Protein AF-A0A956KZ68-F1 (afdb_monomer_lite)

pLDDT: mean 78.7, std 16.94, range [41.03, 97.88]

Structure (mmCIF, N/CA/C/O backbone):
data_AF-A0A956KZ68-F1
#
_entry.id   AF-A0A956KZ68-F1
#
loop_
_atom_site.group_PDB
_atom_site.id
_atom_site.type_symbol
_atom_site.label_atom_id
_atom_site.label_alt_id
_atom_site.label_comp_id
_atom_site.label_asym_id
_atom_site.label_entity_id
_atom_site.label_seq_id
_atom_site.pdbx_PDB_ins_code
_atom_site.Cartn_x
_atom_site.Cartn_y
_atom_site.Cartn_z
_atom_site.occupancy
_atom_site.B_iso_or_equiv
_atom_site.auth_seq_id
_atom_site.auth_comp_id
_atom_site.auth_asym_id
_atom_site.auth_atom_id
_atom_site.pdbx_PDB_model_num
ATOM 1 N N . MET A 1 1 ? -7.070 -19.377 3.640 1.00 50.25 1 MET A N 1
ATOM 2 C CA . MET A 1 1 ? -8.522 -19.259 3.873 1.00 50.25 1 MET A CA 1
ATOM 3 C C . MET A 1 1 ? -8.809 -17.789 4.094 1.00 50.25 1 MET A C 1
ATOM 5 O O . MET A 1 1 ? -8.273 -17.219 5.034 1.00 50.25 1 MET A O 1
ATOM 9 N N . THR A 1 2 ? -9.521 -17.152 3.175 1.00 69.00 2 THR A N 1
ATOM 10 C CA . THR A 1 2 ? -9.990 -15.772 3.324 1.00 69.00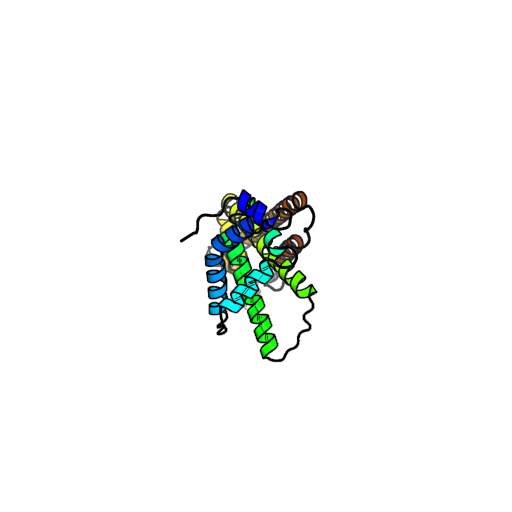 2 THR A CA 1
ATOM 11 C C . THR A 1 2 ? -11.230 -15.798 4.215 1.00 69.00 2 THR A C 1
ATOM 13 O O . THR A 1 2 ? -12.196 -16.479 3.880 1.00 69.00 2 THR A O 1
ATOM 16 N N . ASN A 1 3 ? -11.190 -15.128 5.374 1.00 79.12 3 ASN A N 1
ATOM 17 C CA . ASN A 1 3 ? -12.415 -14.908 6.151 1.00 79.12 3 ASN A CA 1
ATOM 18 C C . ASN A 1 3 ? -13.367 -14.053 5.299 1.00 79.12 3 ASN A C 1
ATOM 20 O O . ASN A 1 3 ? -12.887 -13.119 4.652 1.00 79.12 3 ASN A O 1
ATOM 24 N N . PRO A 1 4 ? -14.672 -14.373 5.260 1.00 89.50 4 PRO A N 1
ATOM 25 C CA . PRO A 1 4 ? -15.649 -13.520 4.589 1.00 89.50 4 PRO A CA 1
ATOM 26 C C . PRO A 1 4 ? -15.641 -12.141 5.250 1.00 89.50 4 PRO A C 1
ATOM 28 O O . PRO A 1 4 ? -15.557 -12.079 6.465 1.00 89.50 4 PRO A O 1
ATOM 31 N N . GLU A 1 5 ? -15.710 -11.057 4.481 1.00 92.81 5 GLU A N 1
ATOM 32 C CA . GLU A 1 5 ? -15.676 -9.700 5.045 1.00 92.81 5 GLU A CA 1
ATOM 33 C C . GLU A 1 5 ? -16.932 -9.391 5.875 1.00 92.81 5 GLU A C 1
ATOM 35 O O . GLU A 1 5 ? -18.018 -9.917 5.605 1.00 92.81 5 GLU A O 1
ATOM 40 N N . LEU A 1 6 ? -16.788 -8.522 6.883 1.00 92.44 6 LEU A N 1
ATOM 41 C CA . LEU A 1 6 ? -17.937 -7.987 7.609 1.00 92.44 6 LEU A CA 1
ATOM 42 C C . LEU A 1 6 ? -18.803 -7.109 6.705 1.00 92.44 6 LEU A C 1
ATOM 44 O O . LEU A 1 6 ? -18.330 -6.489 5.753 1.00 92.44 6 LEU A O 1
ATOM 48 N N . ASP A 1 7 ? -20.082 -7.022 7.063 1.00 93.06 7 ASP A N 1
ATOM 49 C CA . ASP A 1 7 ? -21.016 -6.091 6.442 1.00 93.06 7 ASP A CA 1
ATOM 50 C C . ASP A 1 7 ? -20.482 -4.649 6.530 1.00 93.06 7 ASP A C 1
ATOM 52 O O . ASP A 1 7 ? -20.036 -4.196 7.592 1.00 93.06 7 ASP A O 1
ATOM 56 N N . ALA A 1 8 ? -20.543 -3.925 5.411 1.00 90.00 8 ALA A N 1
ATOM 57 C CA . ALA A 1 8 ? -20.041 -2.561 5.306 1.00 90.00 8 ALA A CA 1
ATOM 58 C C . ALA A 1 8 ? -20.704 -1.609 6.315 1.00 90.00 8 ALA A C 1
ATOM 60 O O . ALA A 1 8 ? -20.029 -0.722 6.828 1.00 90.00 8 ALA A O 1
ATOM 61 N N . ALA A 1 9 ? -21.981 -1.804 6.656 1.00 89.62 9 ALA A N 1
ATOM 62 C CA . ALA A 1 9 ? -22.669 -1.013 7.671 1.00 89.62 9 ALA A CA 1
ATOM 63 C C . ALA A 1 9 ? -22.102 -1.268 9.075 1.00 89.62 9 ALA A C 1
ATOM 65 O O . ALA A 1 9 ? -21.940 -0.325 9.845 1.00 89.62 9 ALA A O 1
ATOM 66 N N . VAL A 1 10 ? -21.731 -2.515 9.395 1.00 90.56 10 VAL A N 1
ATOM 67 C CA . VAL A 1 10 ? -21.089 -2.856 10.678 1.00 90.56 10 VAL A CA 1
ATOM 68 C C . VAL A 1 10 ? -19.694 -2.244 10.757 1.00 90.56 10 VAL A C 1
ATOM 70 O O . VAL A 1 10 ? -19.328 -1.696 11.794 1.00 90.56 10 VAL A O 1
ATOM 73 N N . VAL A 1 11 ? -18.929 -2.302 9.664 1.00 90.62 11 VAL A N 1
ATOM 74 C CA . VAL A 1 11 ? -17.625 -1.630 9.565 1.00 90.62 11 VAL A CA 1
ATOM 75 C C . VAL A 1 11 ? -17.790 -0.121 9.739 1.00 90.62 11 VAL A C 1
ATOM 77 O O . VAL A 1 11 ? -17.054 0.488 10.515 1.00 90.62 11 VAL A O 1
ATOM 80 N N . GLN A 1 12 ? -18.777 0.475 9.068 1.00 88.81 12 GLN A N 1
ATOM 81 C CA . GLN A 1 12 ? -19.037 1.906 9.144 1.00 88.81 12 GLN A CA 1
ATOM 82 C C . GLN A 1 12 ? -19.430 2.344 10.563 1.00 88.81 12 GLN A C 1
ATOM 84 O O . GLN A 1 12 ? -18.842 3.267 11.121 1.00 88.81 12 GLN A O 1
ATOM 89 N N . GLU A 1 13 ? -20.355 1.631 11.202 1.00 89.31 13 GLU A N 1
ATOM 90 C CA . GLU A 1 13 ? -20.757 1.892 12.586 1.00 89.31 13 GLU A CA 1
ATOM 91 C C . GLU A 1 13 ? -19.580 1.721 13.565 1.00 89.31 13 GLU A C 1
ATOM 93 O O . GLU A 1 13 ? -19.388 2.536 14.469 1.00 89.31 13 GLU A O 1
ATOM 98 N N . ALA A 1 14 ? -18.753 0.689 13.373 1.00 88.56 14 ALA A N 1
ATOM 99 C CA . ALA A 1 14 ? -17.606 0.418 14.235 1.00 88.56 14 ALA A CA 1
ATOM 100 C C . ALA A 1 14 ? -16.493 1.469 14.108 1.00 88.56 14 ALA A C 1
ATOM 102 O O . ALA A 1 14 ? -15.775 1.704 15.078 1.00 88.56 14 ALA A O 1
ATOM 103 N N . LEU A 1 15 ? -16.321 2.095 12.943 1.00 86.56 15 LEU A N 1
ATOM 104 C CA . LEU A 1 15 ? -15.242 3.056 12.692 1.00 86.56 15 LEU A CA 1
ATOM 105 C C . LEU A 1 15 ? -15.684 4.522 12.841 1.00 86.56 15 LEU A C 1
ATOM 107 O O . LEU A 1 15 ? -14.887 5.328 13.319 1.00 86.56 15 LEU A O 1
ATOM 111 N N . TRP A 1 16 ? -16.936 4.853 12.507 1.00 84.88 16 TRP A N 1
ATOM 112 C CA . TRP A 1 16 ? -17.451 6.232 12.464 1.00 84.88 16 TRP A CA 1
ATOM 113 C C . TRP A 1 16 ? -18.756 6.464 13.247 1.00 84.88 16 TRP A C 1
ATOM 115 O O . TRP A 1 16 ? -19.243 7.590 13.269 1.00 84.88 16 TRP A O 1
ATOM 125 N N . GLY A 1 17 ? -19.352 5.450 13.885 1.00 79.94 17 GLY A N 1
ATOM 126 C CA . GLY A 1 17 ? -20.592 5.636 14.651 1.00 79.94 17 GLY A CA 1
ATOM 127 C C . GLY A 1 17 ? -20.401 6.523 15.888 1.00 79.94 17 GLY A C 1
ATOM 128 O O . GLY A 1 17 ? -19.411 6.354 16.598 1.00 79.94 17 GLY A O 1
ATOM 129 N N . GLU A 1 18 ? -21.355 7.423 16.164 1.00 75.56 18 GLU A N 1
ATOM 130 C CA . GLU A 1 18 ? -21.410 8.233 17.392 1.00 75.56 18 GLU A CA 1
ATOM 131 C C . GLU A 1 18 ? -22.421 7.673 18.422 1.00 75.56 18 GLU A C 1
ATOM 133 O O . GLU A 1 18 ? -23.536 7.308 18.036 1.00 75.56 18 GLU A O 1
ATOM 138 N N . PRO A 1 19 ? -22.090 7.632 19.734 1.00 67.50 19 PRO A N 1
ATOM 139 C CA . PRO A 1 19 ? -20.769 7.905 20.310 1.00 67.50 19 PRO A CA 1
ATOM 140 C C . PRO A 1 19 ? -19.738 6.877 19.810 1.00 67.50 19 PRO A C 1
ATOM 142 O O . PRO A 1 19 ? -20.142 5.762 19.475 1.00 67.50 19 PRO A O 1
ATOM 145 N N . PRO A 1 20 ? -18.439 7.239 19.731 1.00 56.56 20 PRO A N 1
ATOM 146 C CA . PRO A 1 20 ? -17.412 6.504 18.993 1.00 56.56 20 PRO A CA 1
ATOM 147 C C . PRO A 1 20 ? -17.482 4.997 19.235 1.00 56.56 20 PRO A C 1
ATOM 149 O O . PRO A 1 20 ? -16.977 4.483 20.231 1.00 56.56 20 PRO A O 1
ATOM 152 N N . GLY A 1 21 ? -18.045 4.283 18.257 1.00 56.44 21 GLY A N 1
ATOM 153 C CA . GLY A 1 21 ? -18.329 2.851 18.311 1.00 56.44 21 GLY A CA 1
ATOM 154 C C . GLY A 1 21 ? -19.380 2.504 19.366 1.00 56.44 21 GLY A C 1
ATOM 155 O O . GLY A 1 21 ? -19.088 2.464 20.562 1.00 56.44 21 GLY A O 1
ATOM 156 N N . SER A 1 22 ? -20.582 2.108 18.935 1.00 65.44 22 SER A N 1
ATOM 157 C CA . SER A 1 22 ? -21.403 1.268 19.804 1.00 65.44 22 SER A CA 1
ATOM 158 C C . SER A 1 22 ? -20.514 0.085 20.212 1.00 65.44 22 SER A C 1
ATOM 160 O O . SER A 1 22 ? -19.932 -0.584 19.350 1.00 65.44 22 SER A O 1
ATOM 162 N N . GLY A 1 23 ? -20.311 -0.142 21.517 1.00 78.81 23 GLY A N 1
ATOM 163 C CA . GLY A 1 23 ? -19.351 -1.158 21.985 1.00 78.81 23 GLY A CA 1
ATOM 164 C C . GLY A 1 23 ? -19.581 -2.520 21.316 1.00 78.81 23 GLY A C 1
ATOM 165 O O . GLY A 1 23 ? -18.647 -3.269 21.065 1.00 78.81 23 GLY A O 1
ATOM 166 N N . ARG A 1 24 ? -20.824 -2.784 20.898 1.00 87.38 24 ARG A N 1
ATOM 167 C CA . ARG A 1 24 ? -21.233 -3.962 20.140 1.00 87.38 24 ARG A CA 1
ATOM 168 C C . ARG A 1 24 ? -20.702 -4.020 18.701 1.00 87.38 24 ARG A C 1
ATOM 170 O O . ARG A 1 24 ? -20.242 -5.089 18.302 1.00 87.38 24 ARG A O 1
ATOM 177 N N . ALA A 1 25 ? -20.785 -2.944 17.913 1.00 88.06 25 ALA A N 1
ATOM 178 C CA . ALA A 1 25 ? -20.253 -2.932 16.546 1.00 88.06 25 ALA A CA 1
ATOM 179 C C . ALA A 1 25 ? -18.731 -3.109 16.558 1.00 88.06 25 ALA A C 1
ATOM 181 O O . ALA A 1 25 ? -18.186 -3.897 15.786 1.00 88.06 25 ALA A O 1
ATOM 182 N N . PHE A 1 26 ? -18.062 -2.462 17.516 1.00 86.50 26 PHE A N 1
ATOM 183 C CA . PHE A 1 26 ? -16.630 -2.635 17.700 1.00 86.50 26 PHE A CA 1
ATOM 184 C C . PHE A 1 26 ? -16.254 -4.057 18.138 1.00 86.50 26 PHE A C 1
ATOM 186 O O . PHE A 1 26 ? -15.362 -4.647 17.535 1.00 86.50 26 PHE A O 1
ATOM 193 N N . CYS A 1 27 ? -16.950 -4.648 19.119 1.00 90.00 27 CYS A N 1
ATOM 194 C CA . CYS A 1 27 ? -16.700 -6.039 19.517 1.00 90.00 27 CYS A CA 1
ATOM 195 C C . CYS A 1 27 ? -16.816 -6.996 18.328 1.00 90.00 27 CYS A C 1
ATOM 197 O O . CYS A 1 27 ? -15.960 -7.857 18.163 1.00 90.00 27 CYS A O 1
ATOM 199 N N . ARG A 1 28 ? -17.813 -6.806 17.452 1.00 92.56 28 ARG A N 1
ATOM 200 C CA . ARG A 1 28 ? -17.948 -7.610 16.228 1.00 92.56 28 ARG A CA 1
ATOM 201 C C . ARG A 1 28 ? -16.760 -7.433 15.288 1.00 92.56 28 ARG A C 1
ATOM 203 O O . ARG A 1 28 ? -16.257 -8.426 14.775 1.00 92.56 28 ARG A O 1
ATOM 210 N N . LEU A 1 29 ? -16.309 -6.195 15.070 1.00 92.88 29 LEU A N 1
ATOM 211 C CA . LEU A 1 29 ? -15.123 -5.908 14.259 1.00 92.88 29 LEU A CA 1
ATOM 212 C C . LEU A 1 29 ? -13.882 -6.590 14.845 1.00 92.88 29 LEU A C 1
ATOM 214 O O . LEU A 1 29 ? -13.171 -7.289 14.123 1.00 92.88 29 LEU A O 1
ATOM 218 N N . TYR A 1 30 ? -13.652 -6.426 16.149 1.00 93.19 30 TYR A N 1
ATOM 219 C CA . TYR A 1 30 ? -12.538 -7.043 16.857 1.00 93.19 30 TYR A CA 1
ATOM 220 C C . TYR A 1 30 ? -12.588 -8.568 16.744 1.00 93.19 30 TYR A C 1
ATOM 222 O O . TYR A 1 30 ? -11.658 -9.159 16.215 1.00 93.19 30 TYR A O 1
ATOM 230 N N . GLU A 1 31 ? -13.681 -9.211 17.159 1.00 94.81 31 GLU A N 1
ATOM 231 C CA . GLU A 1 31 ? -13.831 -10.673 17.131 1.00 94.81 31 GLU A CA 1
ATOM 232 C C . GLU A 1 31 ? -13.627 -11.249 15.727 1.00 94.81 31 GLU A C 1
ATOM 234 O O . GLU A 1 31 ? -13.006 -12.301 15.561 1.00 94.81 31 GLU A O 1
ATOM 239 N N . HIS A 1 32 ? -14.122 -10.543 14.712 1.00 95.69 32 HIS A N 1
ATOM 240 C CA . HIS A 1 32 ? -14.032 -10.983 13.332 1.00 95.69 32 HIS A CA 1
ATOM 241 C C . HIS A 1 32 ? -12.608 -10.892 12.761 1.00 95.69 32 HIS A C 1
ATOM 243 O O . HIS A 1 32 ? -12.132 -11.842 12.129 1.00 95.69 32 HIS A O 1
ATOM 249 N N . TYR A 1 33 ? -11.920 -9.763 12.965 1.00 95.94 33 TYR A N 1
ATOM 250 C CA . TYR A 1 33 ? -10.603 -9.512 12.367 1.00 95.94 33 TYR A CA 1
ATOM 251 C C . TYR A 1 33 ? -9.424 -9.874 13.278 1.00 95.94 33 TYR A C 1
ATOM 253 O O . TYR A 1 33 ? -8.295 -9.975 12.795 1.00 95.94 33 TYR A O 1
ATOM 261 N N . GLU A 1 34 ? -9.657 -10.146 14.560 1.00 95.69 34 GLU A N 1
ATOM 262 C CA . GLU A 1 34 ? -8.639 -10.575 15.524 1.00 95.69 34 GLU A CA 1
ATOM 263 C C . GLU A 1 34 ? -7.778 -11.744 15.013 1.00 95.69 34 GLU A C 1
ATOM 265 O O . GLU A 1 34 ? -6.551 -11.632 15.053 1.00 95.69 34 GLU A O 1
ATOM 270 N N . PRO A 1 35 ? -8.328 -12.830 14.431 1.00 94.88 35 PRO A N 1
ATOM 271 C CA . PRO A 1 35 ? -7.501 -13.898 13.871 1.00 94.88 35 PRO A CA 1
ATOM 272 C C . PRO A 1 35 ? -6.518 -13.422 12.788 1.00 94.88 35 PRO A C 1
ATOM 274 O O . PRO A 1 35 ? -5.392 -13.923 12.723 1.00 94.88 35 PRO A O 1
ATOM 277 N N . GLN A 1 36 ? -6.919 -12.455 11.956 1.00 93.75 36 GLN A N 1
ATOM 278 C CA . GLN A 1 36 ? -6.074 -11.892 10.899 1.00 93.75 36 GLN A CA 1
ATOM 279 C C . GLN A 1 36 ? -4.996 -10.972 11.474 1.00 93.75 36 GLN A C 1
ATOM 281 O O . GLN A 1 36 ? -3.827 -11.094 11.104 1.00 93.75 36 GLN A O 1
ATOM 286 N N . VAL A 1 37 ? -5.365 -10.103 12.422 1.00 95.31 37 VAL A N 1
ATOM 287 C CA . VAL A 1 37 ? -4.421 -9.238 13.142 1.00 95.31 37 VAL A CA 1
ATOM 288 C C . VAL A 1 37 ? -3.387 -10.091 13.872 1.00 95.31 37 VAL A C 1
ATOM 290 O O . VAL A 1 37 ? -2.188 -9.896 13.679 1.00 95.31 37 VAL A O 1
ATOM 293 N N . ARG A 1 38 ? -3.818 -11.118 14.612 1.00 94.50 38 ARG A N 1
ATOM 294 C CA . ARG A 1 38 ? -2.927 -12.072 15.283 1.00 94.50 38 ARG A CA 1
ATOM 295 C C . ARG A 1 38 ? -1.958 -12.740 14.310 1.00 94.50 38 ARG A C 1
ATOM 297 O O . ARG A 1 38 ? -0.766 -12.827 14.601 1.00 94.50 38 ARG A O 1
ATOM 304 N N . PHE A 1 39 ? -2.439 -13.192 13.151 1.00 90.69 39 PHE A N 1
ATOM 305 C CA . PHE A 1 39 ? -1.580 -13.788 12.124 1.00 90.69 39 PHE A CA 1
ATOM 306 C C . PHE A 1 39 ? -0.553 -12.786 11.577 1.00 90.69 39 PHE A C 1
ATOM 308 O O . PHE A 1 39 ? 0.627 -13.115 11.450 1.00 90.69 39 PHE A O 1
ATOM 315 N N . ALA A 1 40 ? -0.974 -11.552 11.292 1.00 91.25 40 ALA A N 1
ATOM 316 C CA . ALA A 1 40 ? -0.094 -10.488 10.822 1.00 91.25 40 ALA A CA 1
ATOM 317 C C . ALA A 1 40 ? 1.001 -10.149 11.847 1.00 91.25 40 ALA A C 1
ATOM 319 O O . ALA A 1 40 ? 2.175 -10.057 11.480 1.00 91.25 40 ALA A O 1
ATOM 320 N N . VAL A 1 41 ? 0.638 -10.038 13.127 1.00 94.75 41 VAL A N 1
ATOM 321 C CA . VAL A 1 41 ? 1.574 -9.799 14.234 1.00 94.75 41 VAL A CA 1
ATOM 322 C C . VAL A 1 41 ? 2.565 -10.955 14.371 1.00 94.75 41 VAL A C 1
ATOM 324 O O . VAL A 1 41 ? 3.772 -10.723 14.397 1.00 94.75 41 VAL A O 1
ATOM 327 N N . ALA A 1 42 ? 2.089 -12.204 14.377 1.00 89.19 42 ALA A N 1
ATOM 328 C CA . ALA A 1 42 ? 2.954 -13.382 14.457 1.00 89.19 42 ALA A CA 1
ATOM 329 C C . ALA A 1 42 ? 3.938 -13.454 13.276 1.00 89.19 42 ALA A C 1
ATOM 331 O O . ALA A 1 42 ? 5.122 -13.741 13.459 1.00 89.19 42 ALA A O 1
ATOM 332 N N . ARG A 1 43 ? 3.478 -13.124 12.061 1.00 89.06 43 ARG A N 1
ATOM 333 C CA . ARG A 1 43 ? 4.331 -13.056 10.868 1.00 89.06 43 ARG A CA 1
ATOM 334 C C . ARG A 1 43 ? 5.416 -11.986 11.006 1.00 89.06 43 ARG A C 1
ATOM 336 O O . ARG A 1 43 ? 6.559 -12.236 10.624 1.00 89.06 43 ARG A O 1
ATOM 343 N N . ALA A 1 44 ? 5.073 -10.809 11.530 1.00 88.62 44 ALA A N 1
ATOM 344 C CA . ALA A 1 44 ? 6.037 -9.739 11.785 1.00 88.62 44 ALA A CA 1
ATOM 345 C C . ALA A 1 44 ? 7.076 -10.163 12.832 1.00 88.62 44 ALA A C 1
ATOM 347 O O . ALA A 1 44 ? 8.273 -10.014 12.591 1.00 88.62 44 ALA A O 1
ATOM 348 N N . ALA A 1 45 ? 6.631 -10.749 13.946 1.00 89.00 45 ALA A N 1
ATOM 349 C CA . ALA A 1 45 ? 7.506 -11.242 15.006 1.00 89.00 45 ALA A CA 1
ATOM 350 C C . ALA A 1 45 ? 8.490 -12.302 14.492 1.00 89.00 45 ALA A C 1
ATOM 352 O O . ALA A 1 45 ? 9.694 -12.182 14.709 1.00 89.00 45 ALA A O 1
ATOM 353 N N . HIS A 1 46 ? 8.004 -13.275 13.714 1.00 81.81 46 HIS A N 1
ATOM 354 C CA . HIS A 1 46 ? 8.854 -14.280 13.075 1.00 81.81 46 HIS A CA 1
ATOM 355 C C . HIS A 1 46 ? 9.887 -13.643 12.132 1.00 81.81 46 HIS A C 1
ATOM 357 O O . HIS A 1 46 ? 11.074 -13.953 12.206 1.00 81.81 46 HIS A O 1
ATOM 363 N N . ARG A 1 47 ? 9.461 -12.707 11.266 1.00 83.25 47 ARG A N 1
ATOM 364 C CA . ARG A 1 47 ? 10.350 -11.971 10.345 1.00 83.25 47 ARG A CA 1
ATOM 365 C C . ARG A 1 47 ? 11.472 -11.243 11.090 1.00 83.25 47 ARG A C 1
ATOM 367 O O . ARG A 1 47 ? 12.587 -11.185 10.578 1.00 83.25 47 ARG A O 1
ATOM 374 N N . ALA A 1 48 ? 11.163 -10.668 12.248 1.00 84.12 48 ALA A N 1
ATOM 375 C CA . ALA A 1 48 ? 12.088 -9.886 13.058 1.00 84.12 48 ALA A CA 1
ATOM 376 C C . ALA A 1 48 ? 12.896 -10.724 14.065 1.00 84.12 48 ALA A C 1
ATOM 378 O O . ALA A 1 48 ? 13.662 -10.141 14.827 1.00 84.12 48 ALA A O 1
ATOM 379 N N . ALA A 1 49 ? 12.727 -12.055 14.087 1.00 88.38 49 ALA A N 1
ATOM 380 C CA . ALA A 1 49 ? 13.283 -12.936 15.119 1.00 88.38 49 ALA A CA 1
ATOM 381 C C . ALA A 1 49 ? 12.989 -12.420 16.546 1.00 88.38 49 ALA A C 1
ATOM 383 O O . ALA A 1 49 ? 13.870 -12.347 17.400 1.00 88.38 49 ALA A O 1
ATOM 384 N N . TYR A 1 50 ? 11.747 -11.996 16.781 1.00 83.62 50 TYR A N 1
ATOM 385 C CA . TYR A 1 50 ? 11.301 -11.437 18.053 1.00 83.62 50 TYR A CA 1
ATOM 386 C C . TYR A 1 50 ? 10.770 -12.541 18.973 1.00 83.62 50 TYR A C 1
ATOM 388 O O . TYR A 1 50 ? 9.866 -13.285 18.596 1.00 83.62 50 TYR A O 1
ATOM 396 N N . PHE A 1 51 ? 11.336 -12.635 20.179 1.00 83.00 51 PHE A N 1
ATOM 397 C CA . PHE A 1 51 ? 11.108 -13.748 21.112 1.00 83.00 51 PHE A CA 1
ATOM 398 C C . PHE A 1 51 ? 10.236 -13.394 22.332 1.00 83.00 51 PHE A C 1
ATOM 400 O O . PHE A 1 51 ? 10.076 -14.227 23.221 1.00 83.00 51 PHE A O 1
ATOM 407 N N . HIS A 1 52 ? 9.683 -12.180 22.411 1.00 84.25 52 HIS A N 1
ATOM 408 C CA . HIS A 1 52 ? 8.792 -11.796 23.515 1.00 84.25 52 HIS A CA 1
ATOM 409 C C . HIS A 1 52 ? 7.357 -12.322 23.309 1.00 84.25 52 HIS A C 1
ATOM 411 O O . HIS A 1 52 ? 7.009 -12.738 22.197 1.00 84.25 52 HIS A O 1
ATOM 417 N N . PRO A 1 53 ? 6.504 -12.300 24.356 1.00 91.06 53 PRO A N 1
ATOM 418 C CA . PRO A 1 53 ? 5.119 -12.748 24.259 1.00 91.06 53 PRO A CA 1
ATOM 419 C C . PRO A 1 53 ? 4.343 -12.032 23.144 1.00 91.06 53 PRO A C 1
ATOM 421 O O . PRO A 1 53 ? 4.112 -10.825 23.182 1.00 91.06 53 PRO A O 1
ATOM 424 N N . ILE A 1 54 ? 3.896 -12.801 22.147 1.00 91.31 54 ILE A N 1
ATOM 425 C CA . ILE A 1 54 ? 3.145 -12.282 20.990 1.00 91.31 54 ILE A CA 1
ATOM 426 C C . ILE A 1 54 ? 1.823 -11.633 21.425 1.00 91.31 54 ILE A C 1
ATOM 428 O O . ILE A 1 54 ? 1.359 -10.699 20.774 1.00 91.31 54 ILE A O 1
ATOM 432 N N . ASP A 1 55 ? 1.225 -12.095 22.524 1.00 93.81 55 ASP A N 1
ATOM 433 C CA . ASP A 1 55 ? -0.039 -11.558 23.025 1.00 93.81 55 ASP A CA 1
ATOM 434 C C . ASP A 1 55 ? 0.070 -10.101 23.483 1.00 93.81 55 ASP A C 1
ATOM 436 O O . ASP A 1 55 ? -0.845 -9.324 23.207 1.00 93.81 55 ASP A O 1
ATOM 440 N N . GLU A 1 56 ? 1.188 -9.715 24.103 1.00 93.50 56 GLU A N 1
ATOM 441 C CA . GLU A 1 56 ? 1.456 -8.329 24.508 1.00 93.50 56 GLU A CA 1
ATOM 442 C C . GLU A 1 56 ? 1.637 -7.437 23.278 1.00 93.50 56 GLU A C 1
ATOM 444 O O . GLU A 1 56 ? 0.999 -6.391 23.157 1.00 93.50 56 GLU A O 1
ATOM 449 N N . LEU A 1 57 ? 2.434 -7.899 22.307 1.00 93.12 57 LEU A N 1
ATOM 450 C CA . LEU A 1 57 ? 2.638 -7.197 21.041 1.00 93.12 57 LEU A CA 1
ATOM 451 C C . LEU A 1 57 ? 1.316 -7.013 20.285 1.00 93.12 57 LEU A C 1
ATOM 453 O O . LEU A 1 57 ? 1.041 -5.944 19.745 1.00 93.12 57 LEU A O 1
ATOM 457 N N . ARG A 1 58 ? 0.470 -8.045 20.267 1.00 95.88 58 ARG A N 1
ATOM 458 C CA . ARG A 1 58 ? -0.864 -7.985 19.667 1.00 95.88 58 ARG A CA 1
ATOM 459 C C . ARG A 1 58 ? -1.754 -6.964 20.376 1.00 95.88 58 ARG A C 1
ATOM 461 O O . ARG A 1 58 ? -2.408 -6.177 19.696 1.00 95.88 58 ARG A O 1
ATOM 468 N N . GLN A 1 59 ? -1.806 -6.982 21.709 1.00 94.44 59 GLN A N 1
ATOM 469 C CA . GLN A 1 59 ? -2.584 -6.008 22.480 1.00 94.44 59 GLN A CA 1
ATOM 470 C C . GLN A 1 59 ? -2.107 -4.585 22.197 1.00 94.44 59 GLN A C 1
ATOM 472 O O . GLN A 1 59 ? -2.931 -3.706 21.957 1.00 94.44 59 GLN A O 1
ATOM 477 N N . GLU A 1 60 ? -0.792 -4.365 22.136 1.00 94.19 60 GLU A N 1
ATOM 478 C CA . GLU A 1 60 ? -0.231 -3.072 21.751 1.00 94.19 60 GLU A CA 1
ATOM 479 C C . GLU A 1 60 ? -0.669 -2.650 20.344 1.00 94.19 60 GLU A C 1
ATOM 481 O O . GLU A 1 60 ? -1.080 -1.506 20.148 1.00 94.19 60 GLU A O 1
ATOM 486 N N . VAL A 1 61 ? -0.623 -3.558 19.368 1.00 94.88 61 VAL A N 1
ATOM 487 C CA . VAL A 1 61 ? -1.068 -3.271 17.999 1.00 94.88 61 VAL A CA 1
ATOM 488 C C . VAL A 1 61 ? -2.536 -2.855 17.970 1.00 94.88 61 VAL A C 1
ATOM 490 O O . VAL A 1 61 ? -2.854 -1.846 17.344 1.00 94.88 61 VAL A O 1
ATOM 493 N N . TRP A 1 62 ? -3.419 -3.556 18.683 1.00 94.75 62 TRP A N 1
ATOM 494 C CA . TRP A 1 62 ? -4.818 -3.139 18.796 1.00 94.75 62 TRP A CA 1
ATOM 495 C C . TRP A 1 62 ? -4.971 -1.790 19.480 1.00 94.75 62 TRP A C 1
ATOM 497 O O . TRP A 1 62 ? -5.679 -0.940 18.951 1.00 94.75 62 TRP A O 1
ATOM 507 N N . MET A 1 63 ? -4.278 -1.552 20.596 1.00 92.19 63 MET A N 1
ATOM 508 C CA . MET A 1 63 ? -4.317 -0.248 21.260 1.00 92.19 63 MET A CA 1
ATOM 509 C C . MET A 1 63 ? -3.944 0.872 20.288 1.00 92.19 63 MET A C 1
ATOM 511 O O . MET A 1 63 ? -4.661 1.857 20.218 1.00 92.19 63 MET A O 1
ATOM 515 N N . ARG A 1 64 ? -2.904 0.693 19.465 1.00 89.31 64 ARG A N 1
ATOM 516 C CA . ARG A 1 64 ? -2.491 1.686 18.460 1.00 89.31 64 ARG A CA 1
ATOM 517 C C . ARG A 1 64 ? -3.474 1.857 17.305 1.00 89.31 64 ARG A C 1
ATOM 519 O O . ARG A 1 64 ? -3.633 2.965 16.812 1.00 89.31 64 ARG A O 1
ATOM 526 N N . LEU A 1 65 ? -4.117 0.781 16.849 1.00 89.44 65 LEU A N 1
ATOM 527 C CA . LEU A 1 65 ? -5.164 0.870 15.823 1.00 89.44 65 LEU A CA 1
ATOM 528 C C . LEU A 1 65 ? -6.370 1.684 16.313 1.00 89.44 65 LEU A C 1
ATOM 530 O O . LEU A 1 65 ? -7.052 2.314 15.507 1.00 89.44 65 LEU A O 1
ATOM 534 N N . LEU A 1 66 ? -6.627 1.652 17.622 1.00 86.81 66 LEU A N 1
ATOM 535 C CA . LEU A 1 66 ? -7.753 2.326 18.268 1.00 86.81 66 LEU A CA 1
ATOM 536 C C . LEU A 1 66 ? -7.395 3.684 18.870 1.00 86.81 66 LEU A C 1
ATOM 538 O O . LEU A 1 66 ? -8.298 4.451 19.203 1.00 86.81 66 LEU A O 1
ATOM 542 N N . ASP A 1 67 ? -6.104 3.970 19.008 1.00 85.69 67 ASP A N 1
ATOM 543 C CA . ASP A 1 67 ? -5.596 5.224 19.544 1.00 85.69 67 ASP A CA 1
ATOM 544 C C . ASP A 1 67 ? -5.978 6.412 18.647 1.00 85.69 67 ASP A C 1
ATOM 546 O O . ASP A 1 67 ? -6.339 6.244 17.476 1.00 85.69 67 ASP A O 1
ATOM 550 N N . ARG A 1 68 ? -5.910 7.623 19.214 1.00 79.81 68 ARG A N 1
ATOM 551 C CA . ARG A 1 68 ? -6.164 8.900 18.523 1.00 79.81 68 ARG A CA 1
ATOM 552 C C . ARG A 1 68 ? -7.426 8.867 17.656 1.00 79.81 68 ARG A C 1
ATOM 554 O O . ARG A 1 68 ? -7.394 9.215 16.478 1.00 79.81 68 ARG A O 1
ATOM 561 N N . ASP A 1 69 ? -8.536 8.408 18.234 1.00 77.31 69 ASP A N 1
ATOM 562 C CA . ASP A 1 69 ? -9.831 8.343 17.544 1.00 77.31 69 ASP A CA 1
ATOM 563 C C . ASP A 1 69 ? -9.781 7.505 16.246 1.00 77.31 69 ASP A C 1
ATOM 565 O O . ASP A 1 69 ? -10.355 7.853 15.211 1.00 77.31 69 ASP A O 1
ATOM 569 N N . ARG A 1 70 ? -9.049 6.379 16.296 1.00 84.12 70 ARG A N 1
ATOM 570 C CA . ARG A 1 70 ? -8.944 5.386 15.210 1.00 84.12 70 ARG A CA 1
ATOM 571 C C . ARG A 1 70 ? -8.373 5.975 13.918 1.00 84.12 70 ARG A C 1
ATOM 573 O O . ARG A 1 70 ? -8.711 5.514 12.826 1.00 84.12 70 ARG A O 1
ATOM 580 N N . GLN A 1 71 ? -7.491 6.973 14.019 1.00 81.81 71 GLN A N 1
ATOM 581 C CA . GLN A 1 71 ? -6.919 7.700 12.877 1.00 81.81 71 GLN A CA 1
ATOM 582 C C . GLN A 1 71 ? -6.379 6.763 11.783 1.00 81.81 71 GLN A C 1
ATOM 584 O O . GLN A 1 71 ? -6.639 6.976 10.602 1.00 81.81 71 GLN A O 1
ATOM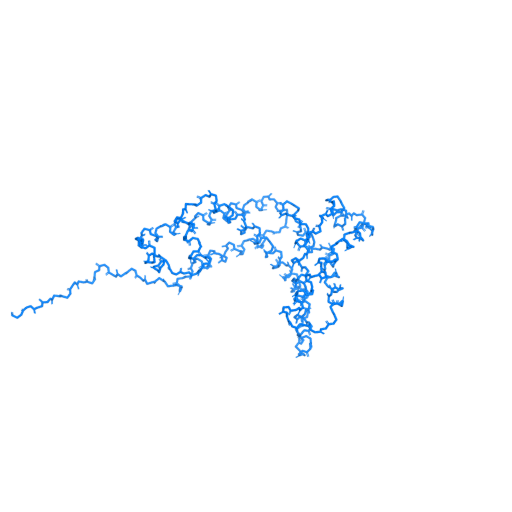 589 N N . LEU A 1 72 ? -5.689 5.680 12.163 1.00 82.50 72 LEU A N 1
ATOM 590 C CA . LEU A 1 72 ? -5.161 4.697 11.209 1.00 82.50 72 LEU A CA 1
ATOM 591 C C . LEU A 1 72 ? -6.260 3.967 10.429 1.00 82.50 72 LEU A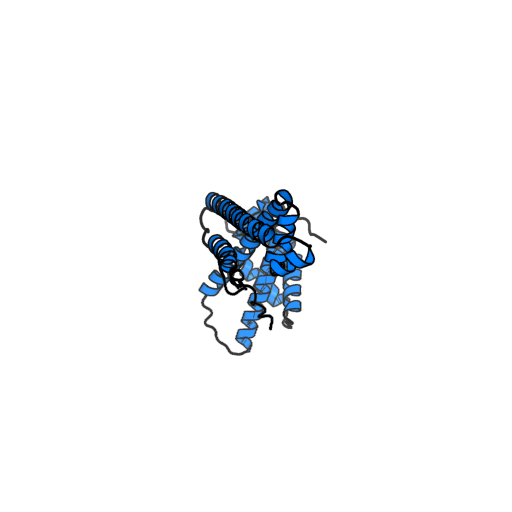 C 1
ATOM 593 O O . LEU A 1 72 ? -6.102 3.705 9.239 1.00 82.50 72 LEU A O 1
ATOM 597 N N . LEU A 1 73 ? -7.375 3.646 11.086 1.00 85.94 73 LEU A N 1
ATOM 598 C CA . LEU A 1 73 ? -8.499 2.952 10.461 1.00 85.94 73 LEU A CA 1
ATOM 599 C C . LEU A 1 73 ? -9.310 3.882 9.555 1.00 85.94 73 LEU A C 1
ATOM 601 O O . LEU A 1 73 ? -9.895 3.414 8.584 1.00 85.94 73 LEU A O 1
ATOM 605 N N . ARG A 1 74 ? -9.288 5.197 9.806 1.00 83.19 74 ARG A N 1
ATOM 606 C CA . ARG A 1 74 ? -9.946 6.202 8.954 1.00 83.19 74 ARG A CA 1
ATOM 607 C C . ARG A 1 74 ? -9.323 6.342 7.566 1.00 83.19 74 ARG A C 1
ATOM 609 O O . ARG A 1 74 ? -9.987 6.839 6.664 1.00 83.19 74 ARG A O 1
ATOM 616 N N . TYR A 1 75 ? -8.089 5.874 7.369 1.00 82.62 75 TYR A N 1
ATOM 617 C CA . TYR A 1 75 ? -7.483 5.793 6.036 1.00 82.62 75 TYR A CA 1
ATOM 618 C C . TYR A 1 75 ? -8.054 4.660 5.177 1.00 82.62 75 TYR A C 1
ATOM 620 O O . TYR A 1 75 ? -7.733 4.576 3.990 1.00 82.62 75 TYR A O 1
ATOM 628 N N . TYR A 1 76 ? -8.876 3.777 5.748 1.00 86.94 76 TYR A N 1
ATOM 629 C CA . TYR A 1 76 ? -9.536 2.739 4.978 1.00 86.94 76 TYR A CA 1
ATOM 630 C C . TYR A 1 76 ? -10.559 3.344 4.013 1.00 86.94 76 TYR A C 1
ATOM 632 O O . TYR A 1 76 ? -11.485 4.046 4.418 1.00 86.94 76 TYR A O 1
ATOM 640 N N . LYS A 1 77 ? -10.396 3.011 2.733 1.00 83.44 77 LYS A N 1
ATOM 641 C CA . LYS A 1 77 ? -11.307 3.363 1.648 1.00 83.44 77 LYS A CA 1
ATOM 642 C C . LYS A 1 77 ? -11.950 2.085 1.105 1.00 83.44 77 LYS A C 1
ATOM 644 O O . LYS A 1 77 ? -11.228 1.286 0.502 1.00 83.44 77 LYS A O 1
ATOM 649 N N . PRO A 1 78 ? -13.255 1.845 1.324 1.00 85.19 78 PRO A N 1
ATOM 650 C CA . PRO A 1 78 ? -13.911 0.613 0.883 1.00 85.19 78 PRO A CA 1
ATOM 651 C C . PRO A 1 78 ? -13.873 0.416 -0.638 1.00 85.19 78 PRO A C 1
ATOM 653 O O . PRO A 1 78 ? -13.823 -0.715 -1.115 1.00 85.19 78 PRO A O 1
ATOM 656 N N . GLU A 1 79 ? -13.817 1.499 -1.410 1.00 79.75 79 GLU A N 1
ATOM 657 C CA . GLU A 1 79 ? -13.647 1.475 -2.863 1.00 79.75 79 GLU A CA 1
ATOM 658 C C . GLU A 1 79 ? -12.277 0.941 -3.317 1.00 79.75 79 GLU A C 1
ATOM 660 O O . GLU A 1 79 ? -12.148 0.466 -4.444 1.00 79.75 79 GLU A O 1
ATOM 665 N N . CYS A 1 80 ? -11.264 0.980 -2.446 1.00 75.69 80 CYS A N 1
ATOM 666 C CA . CYS A 1 80 ? -9.920 0.464 -2.719 1.00 75.69 80 CYS A CA 1
ATOM 667 C C . CYS A 1 80 ? -9.760 -1.017 -2.339 1.00 75.69 80 CYS A C 1
ATOM 669 O O . CYS A 1 80 ? -8.710 -1.607 -2.593 1.00 75.69 80 CYS A O 1
ATOM 671 N N . GLY A 1 81 ? -10.776 -1.634 -1.727 1.00 84.00 81 GLY A N 1
ATOM 672 C CA . GLY A 1 81 ? -10.791 -3.064 -1.441 1.00 84.00 81 GLY A CA 1
ATOM 673 C C . GLY A 1 81 ? -11.314 -3.428 -0.057 1.00 84.00 81 GLY A C 1
ATOM 674 O O . GLY A 1 81 ? -11.902 -2.632 0.671 1.00 84.00 81 GLY A O 1
ATOM 675 N N . ALA A 1 82 ? -11.100 -4.689 0.299 1.00 89.81 82 ALA A N 1
ATOM 676 C CA . ALA A 1 82 ? -11.587 -5.293 1.530 1.00 89.81 82 ALA A CA 1
A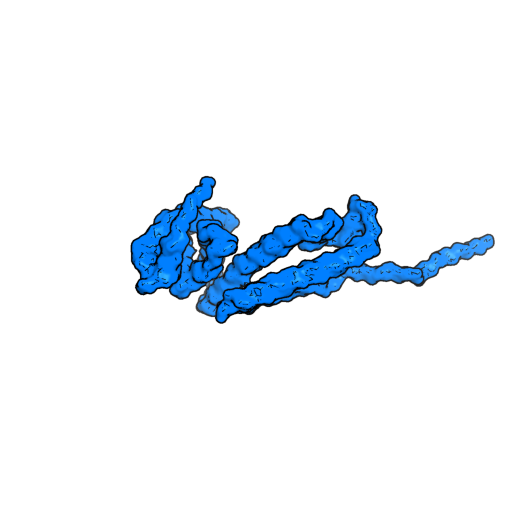TOM 677 C C . ALA A 1 82 ? -10.825 -4.810 2.784 1.00 89.81 82 ALA A C 1
ATOM 679 O O . ALA A 1 82 ? -9.618 -4.548 2.730 1.00 89.81 82 ALA A O 1
ATOM 680 N N . LEU A 1 83 ? -11.513 -4.735 3.930 1.00 92.75 83 LEU A N 1
ATOM 681 C CA . LEU A 1 83 ? -10.937 -4.250 5.187 1.00 92.75 83 LEU A CA 1
ATOM 682 C C . LEU A 1 83 ? -9.927 -5.241 5.779 1.00 92.75 83 LEU A C 1
ATOM 684 O O . LEU A 1 83 ? -8.900 -4.818 6.309 1.00 92.75 83 LEU A O 1
ATOM 688 N N . GLY A 1 84 ? -10.165 -6.550 5.668 1.00 93.12 84 GLY A N 1
ATOM 689 C CA . GLY A 1 84 ? -9.274 -7.569 6.232 1.00 93.12 84 GLY A CA 1
ATOM 690 C C . GLY A 1 84 ? -7.817 -7.477 5.750 1.00 93.12 84 GLY A C 1
ATOM 691 O O . GLY A 1 84 ? -6.892 -7.402 6.572 1.00 93.12 84 GLY A O 1
ATOM 692 N N . PRO A 1 85 ? -7.560 -7.422 4.428 1.00 88.12 85 PRO A N 1
ATOM 693 C CA . PRO A 1 85 ? -6.221 -7.192 3.884 1.00 88.12 85 PRO A CA 1
ATOM 694 C C . PRO A 1 85 ? -5.587 -5.872 4.339 1.00 88.12 85 PRO A C 1
ATOM 696 O O . PRO A 1 85 ? -4.394 -5.849 4.658 1.00 88.12 85 PRO A O 1
ATOM 699 N N . PHE A 1 86 ? -6.373 -4.791 4.407 1.00 88.75 86 PHE A N 1
ATOM 700 C CA . PHE A 1 86 ? -5.921 -3.495 4.918 1.00 88.75 86 PHE A CA 1
ATOM 701 C C . PHE A 1 86 ? -5.475 -3.610 6.383 1.00 88.75 86 PHE A C 1
ATOM 703 O O . PHE A 1 86 ? -4.323 -3.305 6.696 1.00 88.75 86 PHE A O 1
ATOM 710 N N . LEU A 1 87 ? -6.328 -4.154 7.259 1.00 93.25 87 LEU A N 1
ATOM 711 C CA . LEU A 1 87 ? -6.024 -4.387 8.674 1.00 93.25 87 LEU A CA 1
ATOM 712 C C . LEU A 1 87 ? -4.792 -5.269 8.856 1.00 93.25 87 LEU A C 1
ATOM 714 O O . LEU A 1 87 ? -3.914 -4.944 9.651 1.00 93.25 87 LEU A O 1
ATOM 718 N N . SER A 1 88 ? -4.686 -6.352 8.087 1.00 90.31 88 SER A N 1
ATOM 719 C CA . SER A 1 88 ? -3.531 -7.255 8.124 1.00 90.31 88 SER A CA 1
ATOM 720 C C . SER A 1 88 ? -2.229 -6.524 7.786 1.00 90.31 88 SER A C 1
ATOM 722 O O . SER A 1 88 ? -1.195 -6.757 8.417 1.00 90.31 88 SER A O 1
ATOM 724 N N . ARG A 1 89 ? -2.263 -5.620 6.798 1.00 88.06 89 ARG A N 1
ATOM 725 C CA . ARG A 1 89 ? -1.112 -4.795 6.412 1.00 88.06 89 ARG A CA 1
ATOM 726 C C . ARG A 1 89 ? -0.740 -3.814 7.524 1.00 88.06 89 ARG A C 1
ATOM 728 O O . ARG A 1 89 ? 0.437 -3.749 7.878 1.00 88.06 89 ARG A O 1
ATOM 735 N N . ILE A 1 90 ? -1.717 -3.106 8.097 1.00 90.19 90 ILE A N 1
ATOM 736 C CA . ILE A 1 90 ? -1.465 -2.137 9.178 1.00 90.19 90 ILE A CA 1
ATOM 737 C C . ILE A 1 90 ? -0.925 -2.846 10.418 1.00 90.19 90 ILE A C 1
ATOM 739 O O . ILE A 1 90 ? 0.100 -2.439 10.958 1.00 90.19 90 ILE A O 1
ATOM 743 N N . ALA A 1 91 ? -1.572 -3.931 10.844 1.00 93.50 91 ALA A N 1
ATOM 744 C CA . ALA A 1 91 ? -1.176 -4.700 12.016 1.00 93.50 91 ALA A CA 1
ATOM 745 C C . ALA A 1 91 ? 0.260 -5.225 11.899 1.00 93.50 91 ALA A C 1
ATOM 747 O O . ALA A 1 91 ? 1.040 -5.118 12.845 1.00 93.50 91 ALA A O 1
ATOM 748 N N . TYR A 1 92 ? 0.634 -5.741 10.722 1.00 90.44 92 TYR A N 1
ATOM 749 C CA . TYR A 1 92 ? 1.998 -6.192 10.450 1.00 90.44 92 TYR A CA 1
ATOM 750 C C . TYR A 1 92 ? 3.021 -5.061 10.633 1.00 90.44 92 TYR A C 1
ATOM 752 O O . TYR A 1 92 ? 4.053 -5.263 11.272 1.00 90.44 92 TYR A O 1
ATOM 760 N N . GLN A 1 93 ? 2.740 -3.866 10.104 1.00 87.56 93 GLN A N 1
ATOM 761 C CA . GLN A 1 93 ? 3.646 -2.728 10.260 1.00 87.56 93 GLN A CA 1
ATOM 762 C C . GLN A 1 93 ? 3.696 -2.245 11.707 1.00 87.56 93 GLN A C 1
ATOM 764 O O . GLN A 1 93 ? 4.784 -2.115 12.264 1.00 87.56 93 GLN A O 1
ATOM 769 N N . GLN A 1 94 ? 2.546 -2.055 12.358 1.00 91.62 94 GLN A N 1
ATOM 770 C CA . GLN A 1 94 ? 2.494 -1.629 13.758 1.00 91.62 94 GLN A CA 1
ATOM 771 C C . GLN A 1 94 ? 3.264 -2.584 14.676 1.00 91.62 94 GLN A C 1
ATOM 773 O O . GLN A 1 94 ? 3.981 -2.122 15.563 1.00 91.62 94 GLN A O 1
ATOM 778 N N . ALA A 1 95 ? 3.218 -3.891 14.403 1.00 92.19 95 ALA A N 1
ATOM 779 C CA . ALA A 1 95 ? 4.047 -4.870 15.094 1.00 92.19 95 ALA A CA 1
ATOM 780 C C . ALA A 1 95 ? 5.549 -4.610 14.880 1.00 92.19 95 ALA A C 1
ATOM 782 O O . ALA A 1 95 ? 6.303 -4.548 15.849 1.00 92.19 95 ALA A O 1
ATOM 783 N N . LEU A 1 96 ? 6.005 -4.399 13.637 1.00 88.00 96 LEU A N 1
ATOM 784 C CA . LEU A 1 96 ? 7.407 -4.051 13.358 1.00 88.00 96 LEU A CA 1
ATOM 785 C C . LEU A 1 96 ? 7.846 -2.771 14.087 1.00 88.00 96 LEU A C 1
ATOM 787 O O . LEU A 1 96 ? 8.956 -2.722 14.620 1.00 88.00 96 LEU A O 1
ATOM 791 N N . HIS A 1 97 ? 6.987 -1.751 14.134 1.00 86.94 97 HIS A N 1
ATOM 792 C CA . HIS A 1 97 ? 7.270 -0.501 14.842 1.00 86.94 97 HIS A CA 1
ATOM 793 C C . HIS A 1 97 ? 7.362 -0.704 16.358 1.00 86.94 97 HIS A C 1
ATOM 795 O O . HIS A 1 97 ? 8.306 -0.219 16.985 1.00 86.94 97 HIS A O 1
ATOM 801 N N . ALA A 1 98 ? 6.420 -1.436 16.956 1.00 90.44 98 ALA A N 1
ATOM 802 C CA . ALA A 1 98 ? 6.446 -1.774 18.376 1.00 90.44 98 ALA A CA 1
ATOM 803 C C . ALA A 1 98 ? 7.728 -2.534 18.759 1.00 90.44 98 ALA A C 1
ATOM 805 O O . ALA A 1 98 ? 8.442 -2.115 19.670 1.00 90.44 98 ALA A O 1
ATOM 806 N N . MET A 1 99 ? 8.116 -3.545 17.978 1.00 91.44 99 MET A N 1
ATOM 807 C CA . MET A 1 99 ? 9.343 -4.311 18.227 1.00 91.44 99 MET A CA 1
ATOM 808 C C . MET A 1 99 ? 10.618 -3.468 18.081 1.00 91.44 99 MET A C 1
ATOM 810 O O . MET A 1 99 ? 11.527 -3.579 18.902 1.00 91.44 99 MET A O 1
ATOM 814 N N . LYS A 1 100 ? 10.701 -2.592 17.067 1.00 86.00 100 LYS A N 1
ATOM 815 C CA . LYS A 1 100 ? 11.834 -1.656 16.917 1.00 86.00 100 LYS A CA 1
ATOM 816 C C . LYS A 1 100 ? 11.953 -0.730 18.125 1.00 86.00 100 LYS A C 1
ATOM 818 O O . LYS A 1 100 ? 13.059 -0.495 18.612 1.00 86.00 100 LYS A O 1
ATOM 823 N N . ARG A 1 101 ? 10.819 -0.227 18.618 1.00 84.50 101 ARG A N 1
ATOM 824 C CA . ARG A 1 101 ? 10.757 0.634 19.803 1.00 84.50 101 ARG A CA 1
ATOM 825 C C . ARG A 1 101 ? 11.267 -0.095 21.044 1.00 84.50 101 ARG A C 1
ATOM 827 O O . ARG A 1 101 ? 12.075 0.468 21.779 1.00 84.50 101 ARG A O 1
ATOM 834 N N . ASP A 1 102 ? 10.845 -1.335 21.258 1.00 85.38 102 ASP A N 1
ATOM 835 C CA . ASP A 1 102 ? 11.295 -2.136 22.399 1.00 85.38 102 ASP A CA 1
ATOM 836 C C . ASP A 1 102 ? 12.774 -2.508 22.306 1.00 85.38 102 ASP A C 1
ATOM 838 O O . ASP A 1 102 ? 13.498 -2.402 23.295 1.00 85.38 102 ASP A O 1
ATOM 842 N N . HIS A 1 103 ? 13.260 -2.838 21.107 1.00 82.12 103 HIS A N 1
ATOM 843 C CA . HIS A 1 103 ? 14.683 -3.064 20.874 1.00 82.12 103 HIS A CA 1
ATOM 844 C C . HIS A 1 103 ? 15.522 -1.819 21.203 1.00 82.12 103 HIS A C 1
ATOM 846 O O . HIS A 1 103 ? 16.577 -1.924 21.820 1.00 82.12 103 HIS A O 1
ATOM 852 N N . TRP A 1 104 ? 15.055 -0.618 20.848 1.00 77.62 104 TRP A N 1
ATOM 853 C CA . TRP A 1 104 ? 15.758 0.622 21.200 1.00 77.62 104 TRP A CA 1
ATOM 854 C C . TRP A 1 104 ? 15.751 0.913 22.701 1.00 77.62 104 TRP A C 1
ATOM 856 O O . TRP A 1 104 ? 16.764 1.372 23.237 1.00 77.62 104 TRP A O 1
ATOM 866 N N . LYS A 1 105 ? 14.644 0.606 23.388 1.00 80.75 105 LYS A N 1
ATOM 867 C CA . LYS A 1 105 ? 14.575 0.686 24.852 1.00 80.75 105 LYS A CA 1
ATOM 868 C C . LYS A 1 105 ? 15.576 -0.272 25.505 1.00 80.75 105 LYS A C 1
ATOM 870 O O . LYS A 1 105 ? 16.260 0.137 26.440 1.00 80.75 105 LYS A O 1
ATOM 875 N N . SER A 1 106 ? 15.695 -1.509 25.011 1.00 81.12 106 SER A N 1
ATOM 876 C CA . SER A 1 106 ? 16.566 -2.526 25.620 1.00 81.12 106 SER A CA 1
ATOM 877 C C . SER A 1 106 ? 18.060 -2.227 25.460 1.00 81.12 106 SER A C 1
ATOM 879 O O . SER A 1 106 ? 18.830 -2.492 26.378 1.00 81.12 106 SER A O 1
ATOM 881 N N . ILE A 1 107 ? 18.476 -1.585 24.363 1.00 81.62 107 ILE A N 1
ATOM 882 C CA . ILE A 1 107 ? 19.870 -1.139 24.156 1.00 81.62 107 ILE A CA 1
ATOM 883 C C . ILE A 1 107 ? 20.205 0.195 24.854 1.00 81.62 107 ILE A C 1
ATOM 885 O O . ILE A 1 107 ? 21.241 0.797 24.572 1.00 81.62 107 ILE A O 1
ATOM 889 N N . GLY A 1 108 ? 19.326 0.703 25.727 1.00 70.12 108 GLY A N 1
ATOM 890 C CA . GLY A 1 108 ? 19.562 1.918 26.517 1.00 70.12 108 GLY A CA 1
ATOM 891 C C . GLY A 1 108 ? 19.599 3.218 25.705 1.00 70.12 108 GLY A C 1
ATOM 892 O O . GLY A 1 108 ? 19.907 4.280 26.249 1.00 70.12 108 GLY A O 1
ATOM 893 N N . ARG A 1 109 ? 19.260 3.177 24.411 1.00 63.91 109 ARG A N 1
ATOM 894 C CA . ARG A 1 109 ? 19.136 4.381 23.585 1.00 63.91 109 ARG A CA 1
ATOM 895 C C . ARG A 1 109 ? 17.779 5.017 23.855 1.00 63.91 109 ARG A C 1
ATOM 897 O O . ARG A 1 109 ? 16.791 4.717 23.189 1.00 63.91 109 ARG A O 1
ATOM 904 N N . ARG A 1 110 ? 17.734 5.937 24.824 1.00 54.62 110 ARG A N 1
ATOM 905 C CA . ARG A 1 110 ? 16.602 6.859 24.991 1.00 54.62 110 ARG A CA 1
ATOM 906 C C . ARG A 1 110 ? 16.564 7.814 23.801 1.00 54.62 110 ARG A C 1
ATOM 908 O O . ARG A 1 110 ? 17.097 8.916 23.861 1.00 54.62 110 ARG A O 1
ATOM 915 N N . ARG A 1 111 ? 15.939 7.396 22.702 1.00 50.75 111 ARG A N 1
ATOM 916 C CA . ARG A 1 111 ? 15.403 8.365 21.749 1.00 50.75 111 ARG A CA 1
ATOM 917 C C . ARG A 1 111 ? 14.242 9.063 22.472 1.00 50.75 111 ARG A C 1
ATOM 919 O O . ARG A 1 111 ? 13.413 8.342 23.033 1.00 50.75 111 ARG A O 1
ATOM 926 N N . PRO A 1 112 ? 14.186 10.405 22.533 1.00 51.25 112 PRO A N 1
ATOM 927 C CA . PRO A 1 112 ? 12.981 11.084 22.988 1.00 51.25 112 PRO A CA 1
ATOM 928 C C . PRO A 1 112 ? 11.824 10.526 22.162 1.00 51.25 112 PRO A C 1
ATOM 930 O O . PRO A 1 112 ? 11.921 10.486 20.932 1.00 51.25 112 PRO A O 1
ATOM 933 N N . LEU A 1 113 ? 10.798 9.992 22.828 1.00 50.56 113 LEU A N 1
ATOM 934 C CA . LEU A 1 113 ? 9.545 9.657 22.166 1.00 50.56 113 LEU A CA 1
ATOM 935 C C . LEU A 1 113 ? 8.927 11.001 21.790 1.00 50.56 113 LEU A C 1
ATOM 937 O O . LEU A 1 113 ? 8.194 11.598 22.568 1.00 50.56 113 LEU A O 1
ATOM 941 N N . ASP A 1 114 ? 9.335 11.535 20.651 1.00 49.03 114 ASP A N 1
ATOM 942 C CA . ASP A 1 114 ? 8.653 12.672 20.078 1.00 49.03 114 ASP A CA 1
ATOM 943 C C . ASP A 1 114 ? 7.350 12.119 19.500 1.00 49.03 114 ASP A C 1
ATOM 945 O O . ASP A 1 114 ? 7.358 11.337 18.549 1.00 49.03 114 ASP A O 1
ATOM 949 N N . GLU A 1 115 ? 6.226 12.415 20.148 1.00 49.41 115 GLU A N 1
ATOM 950 C CA . GLU A 1 115 ? 4.897 11.945 19.740 1.00 49.41 115 GLU A CA 1
ATOM 951 C C . GLU A 1 115 ? 4.513 12.435 18.332 1.00 49.41 115 GLU A C 1
ATOM 953 O O . GLU A 1 115 ? 3.606 11.866 17.713 1.00 49.41 115 GLU A O 1
ATOM 958 N N . THR A 1 116 ? 5.244 13.424 17.803 1.00 50.28 116 THR A N 1
ATOM 959 C CA . THR A 1 116 ? 5.196 13.855 16.400 1.00 50.28 116 THR A CA 1
ATOM 960 C C . THR A 1 116 ? 5.777 12.813 15.438 1.00 50.28 116 THR A C 1
ATOM 962 O O . THR A 1 116 ? 5.245 12.645 14.347 1.00 50.28 116 THR A O 1
ATOM 965 N N . LEU A 1 117 ? 6.773 12.010 15.842 1.00 49.97 117 LEU A N 1
ATOM 966 C CA . LEU A 1 117 ? 7.316 10.926 15.008 1.00 49.97 117 LEU A CA 1
ATOM 967 C C . LEU A 1 117 ? 6.305 9.794 14.801 1.00 49.97 117 LEU A C 1
ATOM 969 O O . LEU A 1 117 ? 6.331 9.137 13.766 1.00 49.97 117 LEU A O 1
ATOM 973 N N . VAL A 1 118 ? 5.403 9.568 15.761 1.00 50.31 118 VAL A N 1
ATOM 974 C CA . VAL A 1 118 ? 4.301 8.602 15.604 1.00 50.31 118 VAL A CA 1
ATOM 975 C C . VAL A 1 118 ? 3.317 9.086 14.534 1.00 50.31 118 VAL A C 1
ATOM 977 O O . VAL A 1 118 ? 2.815 8.272 13.763 1.00 50.31 118 VAL A O 1
ATOM 980 N N . ASP A 1 119 ? 3.094 10.401 14.442 1.00 54.53 119 ASP A N 1
ATOM 981 C CA . ASP A 1 119 ? 2.236 11.015 13.422 1.00 54.53 119 ASP A CA 1
ATOM 982 C C . ASP A 1 119 ? 2.930 11.074 12.047 1.00 54.53 119 ASP A C 1
ATOM 984 O O . ASP A 1 119 ? 2.309 10.787 11.026 1.00 54.53 119 ASP A O 1
ATOM 988 N N . GLU A 1 120 ? 4.244 11.325 12.000 1.00 55.22 120 GLU A N 1
ATOM 989 C CA . GLU A 1 120 ? 5.043 11.221 10.771 1.00 55.22 120 GLU A CA 1
ATOM 990 C C . GLU A 1 120 ? 5.127 9.781 10.248 1.00 55.22 120 GLU A C 1
ATOM 992 O O . GLU A 1 120 ? 5.041 9.558 9.042 1.00 55.22 120 GLU A O 1
ATOM 997 N N . GLU A 1 121 ? 5.288 8.784 11.121 1.00 55.94 121 GLU A N 1
ATOM 998 C CA . GLU A 1 121 ? 5.323 7.371 10.728 1.00 55.94 121 GLU A CA 1
ATOM 999 C C . GLU A 1 121 ? 3.938 6.868 10.302 1.00 55.94 121 GLU A C 1
ATOM 1001 O O . GLU A 1 121 ? 3.839 6.164 9.297 1.00 55.94 121 GLU A O 1
ATOM 1006 N N . ALA A 1 122 ? 2.866 7.275 10.990 1.00 55.47 122 ALA A N 1
ATOM 1007 C CA . ALA A 1 122 ? 1.493 7.021 10.552 1.00 55.47 122 ALA A CA 1
ATOM 1008 C C . ALA A 1 122 ? 1.196 7.691 9.200 1.00 55.47 122 ALA A C 1
ATOM 1010 O O . ALA A 1 122 ? 0.584 7.071 8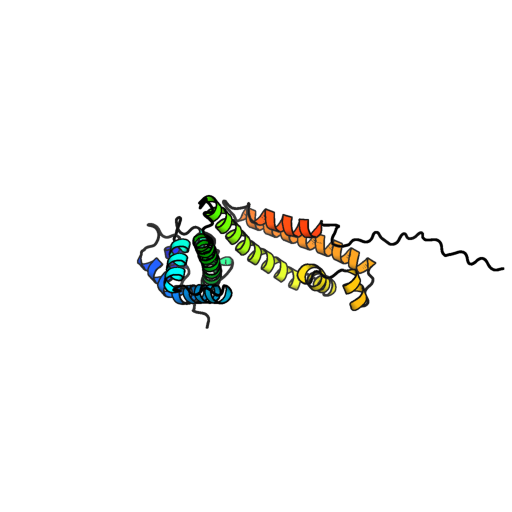.333 1.00 55.47 122 ALA A O 1
ATOM 1011 N N . SER A 1 123 ? 1.693 8.912 8.983 1.00 56.44 123 SER A N 1
ATOM 1012 C CA . SER A 1 123 ? 1.586 9.633 7.708 1.00 56.44 123 SER A CA 1
ATOM 1013 C C . SER A 1 123 ? 2.397 8.972 6.595 1.00 56.44 123 SER A C 1
ATOM 1015 O O . SER A 1 123 ? 1.902 8.846 5.479 1.00 56.44 123 SER A O 1
ATOM 1017 N N . ARG A 1 124 ? 3.614 8.486 6.878 1.00 61.94 124 ARG A N 1
ATOM 1018 C CA . ARG A 1 124 ? 4.405 7.681 5.930 1.00 61.94 124 ARG A CA 1
ATOM 1019 C C . ARG A 1 124 ? 3.702 6.381 5.586 1.00 61.94 124 ARG A C 1
ATOM 1021 O O . ARG A 1 124 ? 3.701 5.978 4.438 1.00 61.94 124 ARG A O 1
ATOM 1028 N N . PHE A 1 125 ? 3.061 5.750 6.557 1.00 58.94 125 PHE A N 1
ATOM 1029 C CA . PHE A 1 125 ? 2.319 4.526 6.325 1.00 58.94 125 PHE A CA 1
ATOM 1030 C C . PHE A 1 125 ? 1.030 4.763 5.511 1.00 58.94 125 PHE A C 1
ATOM 1032 O O . PHE A 1 125 ? 0.721 3.998 4.599 1.00 58.94 125 PHE A O 1
ATOM 1039 N N . ALA A 1 126 ? 0.292 5.842 5.791 1.00 58.34 126 ALA A N 1
ATOM 1040 C CA . ALA A 1 126 ? -0.817 6.280 4.946 1.00 58.34 126 ALA A CA 1
ATOM 1041 C C . ALA A 1 126 ? -0.324 6.600 3.526 1.00 58.34 126 ALA A C 1
ATOM 1043 O O . ALA A 1 126 ? -0.970 6.205 2.555 1.00 58.34 126 ALA A O 1
ATOM 1044 N N . ALA A 1 127 ? 0.857 7.220 3.402 1.00 60.56 127 ALA A N 1
ATOM 1045 C CA . ALA A 1 127 ? 1.534 7.386 2.125 1.00 60.56 127 ALA A CA 1
ATOM 1046 C C . ALA A 1 127 ? 1.795 6.024 1.470 1.00 60.56 127 ALA A C 1
ATOM 1048 O O . ALA A 1 127 ? 1.351 5.841 0.351 1.00 60.56 127 ALA A O 1
ATOM 1049 N N . ASP A 1 128 ? 2.385 5.039 2.151 1.00 61.12 128 ASP A N 1
ATOM 1050 C CA . ASP A 1 128 ? 2.657 3.701 1.600 1.00 61.12 128 ASP A CA 1
ATOM 1051 C C . ASP A 1 128 ? 1.381 2.979 1.114 1.00 61.12 128 ASP A C 1
ATOM 1053 O O . ASP A 1 128 ? 1.394 2.280 0.098 1.00 61.12 128 ASP A O 1
ATOM 1057 N N . ILE A 1 129 ? 0.248 3.148 1.807 1.00 61.25 129 ILE A N 1
ATOM 1058 C CA . ILE A 1 129 ? -1.044 2.599 1.363 1.00 61.25 129 ILE A CA 1
ATOM 1059 C C . ILE A 1 129 ? -1.536 3.298 0.098 1.00 61.25 129 ILE A C 1
ATOM 1061 O O . ILE A 1 129 ? -1.910 2.621 -0.860 1.00 61.25 129 ILE A O 1
ATOM 1065 N N . VAL A 1 130 ? -1.535 4.632 0.088 1.00 63.84 130 VAL A N 1
ATOM 1066 C CA . VAL A 1 130 ? -1.933 5.419 -1.087 1.00 63.84 130 VAL A CA 1
ATOM 1067 C C . VAL A 1 130 ? -0.992 5.131 -2.263 1.00 63.84 130 VAL A C 1
ATOM 1069 O O . VAL A 1 130 ? -1.443 4.996 -3.395 1.00 63.84 130 VAL A O 1
ATOM 1072 N N . GLN A 1 131 ? 0.300 4.942 -1.997 1.00 67.06 131 GLN A N 1
ATOM 1073 C CA . GLN A 1 131 ? 1.313 4.560 -2.977 1.00 67.06 131 GLN A CA 1
ATOM 1074 C C . GLN A 1 131 ? 1.022 3.191 -3.595 1.00 67.06 131 GLN A C 1
ATOM 1076 O O . GLN A 1 131 ? 1.164 3.047 -4.805 1.00 67.06 131 GLN A O 1
ATOM 1081 N N . SER A 1 132 ? 0.580 2.207 -2.801 1.00 71.00 132 SER A N 1
ATOM 1082 C CA . SER A 1 132 ? 0.179 0.889 -3.314 1.00 71.00 132 SER A CA 1
ATOM 1083 C C . SER A 1 132 ? -0.990 0.999 -4.294 1.00 71.00 132 SER A C 1
ATOM 1085 O O . SER A 1 132 ? -0.916 0.419 -5.368 1.00 71.00 132 SER A O 1
ATOM 1087 N N . ASP A 1 133 ? -2.035 1.766 -3.967 1.00 74.69 133 ASP A N 1
ATOM 1088 C CA . ASP A 1 133 ? -3.203 1.941 -4.847 1.00 74.69 133 ASP A CA 1
ATOM 1089 C C . ASP A 1 133 ? -2.846 2.701 -6.136 1.00 74.69 133 ASP A C 1
ATOM 1091 O O . ASP A 1 133 ? -3.246 2.311 -7.233 1.00 74.69 133 ASP A O 1
ATOM 1095 N N . VAL A 1 134 ? -2.034 3.758 -6.027 1.00 77.19 134 VAL A N 1
ATOM 1096 C CA . VAL A 1 134 ? -1.527 4.499 -7.194 1.00 77.19 134 VAL A CA 1
ATOM 1097 C C . VAL A 1 134 ? -0.677 3.591 -8.082 1.00 77.19 134 VAL A C 1
ATOM 1099 O O . VAL A 1 134 ? -0.859 3.586 -9.300 1.00 77.19 134 VAL A O 1
ATOM 1102 N N . TYR A 1 135 ? 0.216 2.794 -7.493 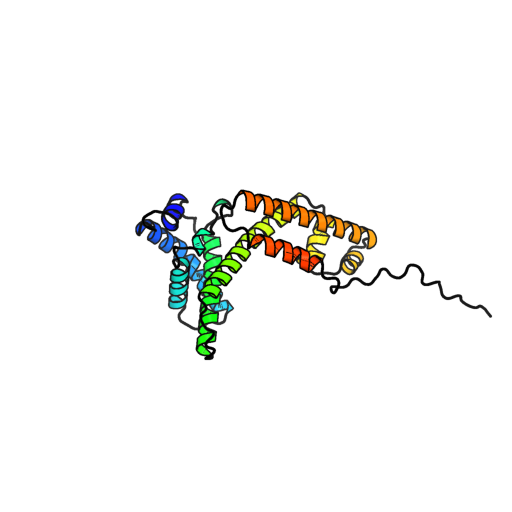1.00 78.12 135 TYR A N 1
ATOM 1103 C CA . TYR A 1 135 ? 1.033 1.835 -8.229 1.00 78.12 135 TYR A CA 1
ATOM 1104 C C . TYR A 1 135 ? 0.170 0.786 -8.934 1.00 78.12 135 TYR A C 1
ATOM 1106 O O . TYR A 1 135 ? 0.343 0.567 -10.131 1.00 78.12 135 TYR A O 1
ATOM 1114 N N . ASP A 1 136 ? -0.801 0.194 -8.237 1.00 81.50 136 ASP A N 1
ATOM 1115 C CA . ASP A 1 136 ? -1.696 -0.818 -8.801 1.00 81.50 136 ASP A CA 1
ATOM 1116 C C . ASP A 1 136 ? -2.518 -0.251 -9.971 1.00 81.50 136 ASP A C 1
ATOM 1118 O O . ASP A 1 136 ? -2.639 -0.894 -11.016 1.00 81.50 136 ASP A O 1
ATOM 1122 N N . LYS A 1 137 ? -3.006 0.992 -9.858 1.00 85.81 137 LYS A N 1
ATOM 1123 C CA . LYS A 1 137 ? -3.718 1.692 -10.942 1.00 85.81 137 LYS A CA 1
ATOM 1124 C C . LYS A 1 137 ? -2.821 1.983 -12.141 1.00 85.81 137 LYS A C 1
ATOM 1126 O O . LYS A 1 137 ? -3.228 1.733 -13.278 1.00 85.81 137 LYS A O 1
ATOM 1131 N N . ILE A 1 138 ? -1.603 2.475 -11.907 1.00 86.88 138 ILE A N 1
ATOM 1132 C CA . ILE A 1 138 ? -0.616 2.691 -12.974 1.00 86.88 138 ILE A CA 1
ATOM 1133 C C . ILE A 1 138 ? -0.299 1.364 -13.658 1.00 86.88 138 ILE A C 1
ATOM 1135 O O . ILE A 1 138 ? -0.265 1.313 -14.885 1.00 86.88 138 ILE A O 1
ATOM 1139 N N . MET A 1 139 ? -0.122 0.284 -12.897 1.00 88.19 139 MET A N 1
ATOM 1140 C CA . MET A 1 139 ? 0.201 -1.021 -13.460 1.00 88.19 139 MET A CA 1
ATOM 1141 C C . MET A 1 139 ? -0.955 -1.633 -14.244 1.00 88.19 139 MET A C 1
ATOM 1143 O O . MET A 1 139 ? -0.737 -2.141 -15.343 1.00 88.19 139 MET A O 1
ATOM 1147 N N . ALA A 1 140 ? -2.186 -1.541 -13.741 1.00 88.69 140 ALA A N 1
ATOM 1148 C CA . ALA A 1 140 ? -3.371 -1.989 -14.465 1.00 88.69 140 ALA A CA 1
ATOM 1149 C C . ALA A 1 140 ? -3.519 -1.241 -15.800 1.00 88.69 140 ALA A C 1
ATOM 1151 O O . ALA A 1 140 ? -3.731 -1.858 -16.848 1.00 88.69 140 ALA A O 1
ATOM 1152 N N . ARG A 1 141 ? -3.321 0.083 -15.787 1.00 94.94 141 ARG A N 1
ATOM 1153 C CA . ARG A 1 141 ? -3.346 0.908 -17.000 1.00 94.94 141 ARG A CA 1
ATOM 1154 C C . ARG A 1 141 ? -2.182 0.592 -17.934 1.00 94.94 141 ARG A C 1
ATOM 1156 O O . ARG A 1 141 ? -2.378 0.512 -19.143 1.00 94.94 141 ARG A O 1
ATOM 1163 N N . ALA A 1 142 ? -0.995 0.338 -17.389 1.00 92.94 142 ALA A N 1
ATOM 1164 C CA . ALA A 1 142 ? 0.169 -0.069 -18.161 1.00 92.94 142 ALA A CA 1
ATOM 1165 C C . ALA A 1 142 ? -0.080 -1.385 -18.909 1.00 92.94 142 ALA A C 1
ATOM 1167 O O . ALA A 1 142 ? 0.228 -1.487 -20.093 1.00 92.94 142 ALA A O 1
ATOM 1168 N N . VAL A 1 143 ? -0.691 -2.375 -18.254 1.00 90.94 143 VAL A N 1
ATOM 1169 C CA . VAL A 1 143 ? -1.064 -3.646 -18.892 1.00 90.94 143 VAL A CA 1
ATOM 1170 C C . VAL A 1 143 ? -2.079 -3.430 -20.014 1.00 90.94 143 VAL A C 1
ATOM 1172 O O . VAL A 1 143 ? -1.941 -4.049 -21.069 1.00 90.94 143 VAL A O 1
ATOM 1175 N N . ALA A 1 144 ? -3.064 -2.555 -19.806 1.00 95.62 144 ALA A N 1
ATOM 1176 C CA . ALA A 1 144 ? -4.130 -2.302 -20.772 1.00 95.62 144 ALA A CA 1
ATOM 1177 C C . ALA A 1 144 ? -3.685 -1.463 -21.984 1.00 95.62 144 ALA A C 1
ATOM 1179 O O . ALA A 1 144 ? -4.147 -1.706 -23.096 1.00 95.62 144 ALA A O 1
ATOM 1180 N N . GLU A 1 145 ? -2.813 -0.471 -21.782 1.00 97.25 145 GLU A N 1
ATOM 1181 C CA . GLU A 1 145 ? -2.544 0.568 -22.782 1.00 97.25 145 GLU A CA 1
ATOM 1182 C C . GLU A 1 145 ? -1.126 0.582 -23.373 1.00 97.25 145 GLU A C 1
ATOM 1184 O O . GLU A 1 145 ? -0.889 1.278 -24.373 1.00 97.25 145 GLU A O 1
ATOM 1189 N N . LEU A 1 146 ? -0.159 -0.095 -22.747 1.00 97.31 146 LEU A N 1
ATOM 1190 C CA . LEU A 1 146 ? 1.190 -0.201 -23.299 1.00 97.31 146 LEU A CA 1
ATOM 1191 C C . LEU A 1 146 ? 1.266 -1.377 -24.265 1.00 97.31 146 LEU A C 1
ATOM 1193 O O . LEU A 1 146 ? 0.751 -2.464 -24.003 1.00 97.31 146 LEU A O 1
ATOM 1197 N N . ASP A 1 147 ? 1.960 -1.157 -25.374 1.00 97.88 147 ASP A N 1
ATOM 1198 C CA . ASP A 1 147 ? 2.335 -2.242 -26.269 1.00 97.88 147 ASP A CA 1
ATOM 1199 C C . ASP A 1 147 ? 3.498 -3.068 -25.697 1.00 97.88 147 ASP A C 1
ATOM 1201 O O . ASP A 1 147 ? 4.091 -2.727 -24.673 1.00 97.88 147 ASP A O 1
ATOM 1205 N N . ASP A 1 148 ? 3.832 -4.178 -26.354 1.00 97.44 148 ASP A N 1
ATOM 1206 C CA . ASP A 1 148 ? 4.809 -5.148 -25.842 1.00 97.44 148 ASP A CA 1
ATOM 1207 C C . ASP A 1 148 ? 6.186 -4.541 -25.573 1.00 97.44 148 ASP A C 1
ATOM 1209 O O . ASP A 1 148 ? 6.834 -4.880 -24.584 1.00 97.44 148 ASP A O 1
ATOM 1213 N N . LEU A 1 149 ? 6.622 -3.605 -26.416 1.00 96.56 149 LEU A N 1
ATOM 1214 C CA . LEU A 1 149 ? 7.931 -2.982 -26.267 1.00 96.56 149 LEU A CA 1
ATOM 1215 C C . LEU A 1 149 ? 7.957 -1.976 -25.109 1.00 96.56 149 LEU A C 1
ATOM 1217 O O . LEU A 1 149 ? 8.956 -1.882 -24.397 1.00 96.56 149 LEU A O 1
ATOM 1221 N N . ASP A 1 150 ? 6.870 -1.236 -24.900 1.00 97.56 150 ASP A N 1
ATOM 1222 C CA . ASP A 1 150 ? 6.745 -0.338 -23.752 1.00 97.56 150 ASP A CA 1
ATOM 1223 C C . ASP A 1 150 ? 6.589 -1.128 -22.443 1.00 97.56 150 ASP A C 1
ATOM 1225 O O . ASP A 1 150 ? 7.172 -0.748 -21.427 1.00 97.56 150 ASP A O 1
ATOM 1229 N N . ARG A 1 151 ? 5.879 -2.266 -22.472 1.00 96.75 151 ARG A N 1
ATOM 1230 C CA . ARG A 1 151 ? 5.790 -3.202 -21.338 1.00 96.75 151 ARG A CA 1
ATOM 1231 C C . ARG A 1 151 ? 7.148 -3.803 -20.987 1.00 96.75 151 ARG A C 1
ATOM 1233 O O . ARG A 1 151 ? 7.496 -3.843 -19.809 1.00 96.75 151 ARG A O 1
ATOM 1240 N N . LEU A 1 152 ? 7.935 -4.198 -21.990 1.00 96.00 152 LEU A N 1
ATOM 1241 C CA . LEU A 1 152 ? 9.310 -4.665 -21.797 1.00 96.00 152 LEU A CA 1
ATOM 1242 C C . LEU A 1 152 ? 10.164 -3.590 -21.116 1.00 96.00 152 LEU A C 1
ATOM 1244 O O . LEU A 1 152 ? 10.840 -3.868 -20.132 1.00 96.00 152 LEU A O 1
ATOM 1248 N N . LEU A 1 153 ? 10.109 -2.349 -21.609 1.00 95.44 153 LEU A N 1
ATOM 1249 C CA . LEU A 1 153 ? 10.847 -1.233 -21.018 1.00 95.44 153 LEU A CA 1
ATOM 1250 C C . LEU A 1 153 ? 10.430 -0.960 -19.572 1.00 95.44 153 LEU A C 1
ATOM 1252 O O . LEU A 1 153 ? 11.293 -0.743 -18.725 1.00 95.44 153 LEU A O 1
ATOM 1256 N N . LEU A 1 154 ? 9.129 -0.977 -19.285 1.00 93.56 154 LEU A N 1
ATOM 1257 C CA . LEU A 1 154 ? 8.617 -0.820 -17.928 1.00 93.56 154 LEU A CA 1
ATOM 1258 C C . LEU A 1 154 ? 9.173 -1.919 -17.008 1.00 93.56 154 LEU A C 1
ATOM 1260 O O . LEU A 1 154 ? 9.716 -1.615 -15.949 1.00 93.56 154 LEU A O 1
ATOM 1264 N N . HIS A 1 155 ? 9.100 -3.181 -17.431 1.00 91.94 155 HIS A N 1
ATOM 1265 C CA . HIS A 1 155 ? 9.569 -4.307 -16.629 1.00 91.94 155 HIS A CA 1
ATOM 1266 C C . HIS A 1 155 ? 11.088 -4.287 -16.425 1.00 91.94 155 HIS A C 1
ATOM 1268 O O . HIS A 1 155 ? 11.559 -4.274 -15.295 1.00 91.94 155 HIS A O 1
ATOM 1274 N N . GLU A 1 156 ? 11.871 -4.232 -17.499 1.00 92.06 156 GLU A N 1
ATOM 1275 C CA . GLU A 1 156 ? 13.322 -4.414 -17.419 1.00 92.06 156 GLU A CA 1
ATOM 1276 C C . GLU A 1 156 ? 14.045 -3.176 -16.878 1.00 92.06 156 GLU A C 1
ATOM 1278 O O . GLU A 1 156 ? 14.983 -3.297 -16.092 1.00 92.06 156 GLU A O 1
ATOM 1283 N N . VAL A 1 157 ? 13.621 -1.974 -17.278 1.00 89.50 157 VAL A N 1
ATOM 1284 C CA . VAL A 1 157 ? 14.345 -0.735 -16.951 1.00 89.50 157 VAL A CA 1
ATOM 1285 C C . VAL A 1 157 ? 13.836 -0.110 -15.658 1.00 89.50 157 VAL A C 1
ATOM 1287 O O . VAL A 1 157 ? 14.648 0.281 -14.825 1.00 89.50 157 VAL A O 1
ATOM 1290 N N . TYR A 1 158 ? 12.517 -0.027 -15.459 1.00 84.12 158 TYR A N 1
ATOM 1291 C CA . TYR A 1 158 ? 11.959 0.632 -14.272 1.00 84.12 158 TYR A CA 1
ATOM 1292 C C . TYR A 1 158 ? 11.845 -0.325 -13.087 1.00 84.12 158 TYR A C 1
ATOM 1294 O O . TYR A 1 158 ? 12.259 0.027 -11.987 1.00 84.12 158 TYR A O 1
ATOM 1302 N N . LEU A 1 159 ? 11.304 -1.530 -13.299 1.00 82.88 159 LEU A N 1
ATOM 1303 C CA . LEU A 1 159 ? 11.120 -2.502 -12.215 1.00 82.88 159 LEU A CA 1
ATOM 1304 C C . LEU A 1 159 ? 12.386 -3.338 -11.975 1.00 82.88 159 LEU A C 1
ATOM 1306 O O . LEU A 1 159 ? 12.747 -3.603 -10.832 1.00 82.88 159 LEU A O 1
ATOM 1310 N N . GLY A 1 160 ? 13.082 -3.716 -13.049 1.00 78.62 160 GLY A N 1
ATOM 1311 C CA . GLY A 1 160 ? 14.310 -4.513 -13.020 1.00 78.62 160 GLY A CA 1
ATOM 1312 C C . GLY A 1 160 ? 15.597 -3.702 -12.862 1.00 78.62 160 GLY A C 1
ATOM 1313 O O . GLY A 1 160 ? 16.661 -4.292 -12.684 1.00 78.62 160 GLY A O 1
ATOM 1314 N N . LEU A 1 161 ? 15.517 -2.365 -12.924 1.00 81.81 161 LEU A N 1
ATOM 1315 C CA . LEU A 1 161 ? 16.652 -1.438 -12.804 1.00 81.81 161 LEU A CA 1
ATOM 1316 C C . LEU A 1 161 ? 17.806 -1.734 -13.786 1.00 81.81 161 LEU A C 1
ATOM 1318 O O . LEU A 1 161 ? 18.973 -1.449 -13.503 1.00 81.81 161 LEU A O 1
ATOM 1322 N N . ARG A 1 162 ? 17.505 -2.320 -14.953 1.00 87.69 162 ARG A N 1
ATOM 1323 C CA . ARG A 1 162 ? 18.505 -2.649 -15.976 1.00 87.69 162 ARG A CA 1
ATOM 1324 C C . ARG A 1 162 ? 18.805 -1.451 -16.867 1.00 87.69 162 ARG A C 1
ATOM 1326 O O . ARG A 1 162 ? 17.961 -0.594 -17.125 1.00 87.69 162 ARG A O 1
ATOM 1333 N N . ARG A 1 163 ? 20.017 -1.413 -17.424 1.00 89.88 163 ARG A N 1
ATOM 1334 C CA . ARG A 1 163 ? 20.403 -0.368 -18.379 1.00 89.88 163 ARG A CA 1
ATOM 1335 C C . ARG A 1 163 ? 19.742 -0.624 -19.732 1.00 89.88 163 ARG A C 1
ATOM 1337 O O . ARG A 1 163 ? 19.837 -1.721 -20.275 1.00 89.88 163 ARG A O 1
ATOM 1344 N N . ILE A 1 164 ? 19.184 0.425 -20.341 1.00 91.62 164 ILE A N 1
ATOM 1345 C CA . ILE A 1 164 ? 18.530 0.370 -21.666 1.00 91.62 164 ILE A CA 1
ATOM 1346 C C . ILE A 1 164 ? 19.435 -0.265 -22.733 1.00 91.62 164 ILE A C 1
ATOM 1348 O O . ILE A 1 164 ? 18.948 -0.993 -23.588 1.00 91.62 164 ILE A O 1
ATOM 1352 N N . ARG A 1 165 ? 20.753 -0.014 -22.688 1.00 91.88 165 ARG A N 1
ATOM 1353 C CA . ARG A 1 165 ? 21.718 -0.592 -23.643 1.00 91.88 165 ARG A CA 1
ATOM 1354 C C . ARG A 1 165 ? 21.822 -2.113 -23.533 1.00 91.88 165 ARG A C 1
ATOM 1356 O O . ARG A 1 165 ? 22.009 -2.772 -24.550 1.00 91.88 165 ARG A O 1
ATOM 1363 N N . ASP A 1 166 ? 21.715 -2.650 -22.321 1.00 93.62 166 ASP A N 1
ATOM 1364 C CA . ASP A 1 166 ? 21.785 -4.093 -22.090 1.00 93.62 166 ASP A CA 1
ATOM 1365 C C . ASP A 1 166 ? 20.490 -4.760 -22.563 1.00 93.62 166 ASP A C 1
ATOM 1367 O O . ASP A 1 166 ? 20.550 -5.758 -23.271 1.00 93.62 166 ASP A O 1
ATOM 1371 N N . VAL A 1 167 ? 19.340 -4.131 -22.294 1.00 95.56 167 VAL A N 1
ATOM 1372 C CA . VAL A 1 167 ? 18.033 -4.554 -22.829 1.00 95.56 167 VAL A CA 1
ATOM 1373 C C . VAL A 1 167 ? 18.028 -4.501 -24.363 1.00 95.56 167 VAL A C 1
ATOM 1375 O O . VAL A 1 167 ? 17.608 -5.447 -25.018 1.00 95.56 167 VAL A O 1
ATOM 1378 N N . ALA A 1 168 ? 18.549 -3.427 -24.964 1.00 96.44 168 ALA A N 1
ATOM 1379 C CA . ALA A 1 168 ? 18.641 -3.309 -26.417 1.00 96.44 168 ALA A CA 1
ATOM 1380 C C . ALA A 1 168 ? 19.488 -4.433 -27.032 1.00 96.44 168 ALA A C 1
ATOM 1382 O O . ALA A 1 168 ? 19.089 -5.016 -28.033 1.00 96.44 168 ALA A O 1
ATOM 1383 N N . ARG A 1 169 ? 20.633 -4.759 -26.416 1.00 97.06 169 ARG A N 1
ATOM 1384 C CA . ARG A 1 169 ? 21.526 -5.825 -26.886 1.00 97.06 169 ARG A CA 1
ATOM 1385 C C . ARG A 1 169 ? 20.896 -7.210 -26.753 1.00 97.06 169 ARG A C 1
ATOM 1387 O O . ARG A 1 169 ? 21.016 -8.005 -27.673 1.00 97.06 169 ARG A O 1
ATOM 1394 N N . GLU A 1 170 ? 20.261 -7.503 -25.621 1.00 97.81 170 GLU A N 1
ATOM 1395 C CA . GLU A 1 170 ? 19.658 -8.816 -25.357 1.00 97.81 170 GLU A CA 1
ATOM 1396 C C . GLU A 1 170 ? 18.483 -9.119 -26.288 1.00 97.81 170 GLU A C 1
ATOM 1398 O O . GLU A 1 170 ? 18.330 -10.250 -26.740 1.00 97.81 170 GLU A O 1
ATOM 1403 N N . HIS A 1 171 ? 17.680 -8.106 -26.603 1.00 96.62 171 HIS A N 1
ATOM 1404 C CA . HIS A 1 171 ? 16.490 -8.262 -27.436 1.00 96.62 171 HIS A CA 1
ATOM 1405 C C . HIS A 1 171 ? 16.724 -7.926 -28.918 1.00 96.62 171 HIS A C 1
ATOM 1407 O O . HIS A 1 171 ? 15.757 -7.851 -29.672 1.00 96.62 171 HIS A O 1
ATOM 1413 N N . ASP A 1 172 ? 17.980 -7.711 -29.327 1.00 97.19 172 ASP A N 1
ATOM 1414 C CA . ASP A 1 172 ? 18.374 -7.327 -30.693 1.00 97.19 172 ASP A CA 1
ATOM 1415 C C . ASP A 1 172 ? 17.599 -6.101 -31.229 1.00 97.19 172 ASP A C 1
ATOM 1417 O O . ASP A 1 172 ? 17.039 -6.079 -32.326 1.00 97.19 172 ASP A O 1
ATOM 1421 N N . LEU A 1 173 ? 17.514 -5.052 -30.404 1.00 96.75 173 LEU A N 1
ATOM 1422 C CA . LEU A 1 173 ? 16.777 -3.821 -30.692 1.00 96.75 173 LEU A CA 1
ATOM 1423 C C . LEU A 1 173 ? 17.721 -2.645 -30.964 1.00 96.75 173 LEU A C 1
ATOM 1425 O O . LEU A 1 173 ? 18.748 -2.467 -30.307 1.00 96.75 173 LEU A O 1
ATOM 1429 N N . ASP A 1 174 ? 17.310 -1.748 -31.866 1.00 96.81 174 ASP A N 1
ATOM 1430 C CA . ASP A 1 174 ? 18.024 -0.488 -32.086 1.00 96.81 174 ASP A CA 1
ATOM 1431 C C . ASP A 1 174 ? 18.004 0.386 -30.819 1.00 96.81 174 ASP A C 1
ATOM 1433 O O . ASP A 1 174 ? 16.950 0.833 -30.347 1.00 96.81 174 ASP A O 1
ATOM 1437 N N . SER A 1 175 ? 19.195 0.673 -30.291 1.00 93.38 175 SER A N 1
ATOM 1438 C CA . SER A 1 175 ? 19.374 1.438 -29.053 1.00 93.38 175 SER A CA 1
ATOM 1439 C C . SER A 1 175 ? 18.798 2.854 -29.157 1.00 93.38 175 SER A C 1
ATOM 1441 O O . SER A 1 175 ? 18.205 3.349 -28.197 1.00 93.38 175 SER A O 1
ATOM 1443 N N . ASN A 1 176 ? 18.911 3.501 -30.323 1.00 93.06 176 ASN A N 1
ATOM 1444 C CA . ASN A 1 176 ? 18.399 4.859 -30.531 1.00 93.06 176 ASN A CA 1
ATOM 1445 C C . ASN A 1 176 ? 16.865 4.896 -30.512 1.00 93.06 176 ASN A C 1
ATOM 1447 O O . ASN A 1 176 ? 16.255 5.769 -29.881 1.00 93.06 176 ASN A O 1
ATOM 1451 N N . ARG A 1 177 ? 16.220 3.931 -31.172 1.00 94.88 177 ARG A N 1
ATOM 1452 C CA . ARG A 1 177 ? 14.768 3.743 -31.145 1.00 94.88 177 ARG A CA 1
ATOM 1453 C C . ARG A 1 177 ? 14.280 3.435 -29.736 1.00 94.88 177 ARG A C 1
ATOM 1455 O O . ARG A 1 177 ? 13.305 4.056 -29.305 1.00 94.88 177 ARG A O 1
ATOM 1462 N N . LEU A 1 178 ? 14.949 2.528 -29.023 1.00 95.31 178 LEU A N 1
ATOM 1463 C CA . LEU A 1 178 ? 14.577 2.144 -27.662 1.00 95.31 178 LEU A CA 1
ATOM 1464 C C . LEU A 1 178 ? 14.699 3.328 -26.693 1.00 95.31 178 LEU A C 1
ATOM 1466 O O . LEU A 1 178 ? 13.813 3.549 -25.873 1.00 95.31 178 LEU A O 1
ATOM 1470 N N . TYR A 1 179 ? 15.717 4.172 -26.863 1.00 92.38 179 TYR A N 1
ATOM 1471 C CA . TYR A 1 179 ? 15.882 5.396 -26.083 1.00 92.38 179 TYR A CA 1
ATOM 1472 C C . TYR A 1 179 ? 14.747 6.411 -26.312 1.00 92.38 179 TYR A C 1
ATOM 1474 O O . TYR A 1 179 ? 14.143 6.911 -25.360 1.00 92.38 179 TYR A O 1
ATOM 1482 N N . LYS A 1 180 ? 14.389 6.685 -27.577 1.00 95.50 180 LYS A N 1
ATOM 1483 C CA . LYS A 1 180 ? 13.242 7.557 -27.906 1.00 95.50 180 LYS A CA 1
ATOM 1484 C C . LYS A 1 180 ? 11.930 6.995 -27.356 1.00 95.50 180 LYS A C 1
ATOM 1486 O O . LYS A 1 180 ? 11.059 7.747 -26.919 1.00 95.50 180 LYS A O 1
ATOM 1491 N N . ARG A 1 181 ? 11.775 5.669 -27.387 1.00 96.62 181 ARG A N 1
ATOM 1492 C CA . ARG A 1 181 ? 10.626 4.954 -26.824 1.00 96.62 181 ARG A CA 1
ATOM 1493 C C . ARG A 1 181 ? 10.555 5.126 -25.308 1.00 96.62 181 ARG A C 1
ATOM 1495 O O . ARG A 1 181 ? 9.540 5.604 -24.817 1.00 96.62 181 ARG A O 1
ATOM 1502 N N . HIS A 1 182 ? 11.658 4.876 -24.611 1.00 94.19 182 HIS A N 1
ATOM 1503 C CA . HIS A 1 182 ? 11.800 5.085 -23.175 1.00 94.19 182 HIS A CA 1
ATOM 1504 C C . HIS A 1 182 ? 11.428 6.514 -22.756 1.00 94.19 182 HIS A C 1
ATOM 1506 O O . HIS A 1 182 ? 10.673 6.703 -21.807 1.00 94.19 182 HIS A O 1
ATOM 1512 N N . GLN A 1 183 ? 11.876 7.533 -23.498 1.00 93.81 183 GLN A N 1
ATOM 1513 C CA . GLN A 1 183 ? 11.513 8.923 -23.207 1.00 93.81 183 GLN A CA 1
ATOM 1514 C C . GLN A 1 183 ? 10.003 9.185 -23.349 1.00 93.81 183 GLN A C 1
ATOM 1516 O O . GLN A 1 183 ? 9.432 9.932 -22.553 1.00 93.81 183 GLN A O 1
ATOM 1521 N N . ARG A 1 184 ? 9.345 8.584 -24.350 1.00 95.50 184 ARG A N 1
ATOM 1522 C CA . ARG A 1 184 ? 7.885 8.679 -24.515 1.00 95.50 184 ARG A CA 1
ATOM 1523 C C . ARG A 1 184 ? 7.144 7.953 -23.400 1.00 95.50 184 ARG A C 1
ATOM 1525 O O . ARG A 1 184 ? 6.231 8.543 -22.830 1.00 95.50 184 ARG A O 1
ATOM 1532 N N . LEU A 1 185 ? 7.575 6.740 -23.053 1.00 94.25 185 LEU A N 1
ATOM 1533 C CA . LEU A 1 185 ? 7.028 5.980 -21.931 1.00 94.25 185 LEU A CA 1
ATOM 1534 C C . LEU A 1 185 ? 7.127 6.791 -20.636 1.00 94.25 185 LEU A C 1
ATOM 1536 O O . LEU A 1 185 ? 6.131 6.949 -19.943 1.00 94.25 185 LEU A O 1
ATOM 1540 N N . ARG A 1 186 ? 8.280 7.418 -20.372 1.00 91.94 186 ARG A N 1
ATOM 1541 C CA . ARG A 1 186 ? 8.476 8.284 -19.203 1.00 91.94 186 ARG A CA 1
ATOM 1542 C C . ARG A 1 186 ? 7.452 9.415 -19.129 1.00 91.94 186 ARG A C 1
ATOM 1544 O O . ARG A 1 186 ? 6.861 9.641 -18.081 1.00 91.94 186 ARG A O 1
ATOM 1551 N N . ARG A 1 187 ? 7.239 10.131 -20.240 1.00 92.50 187 ARG A N 1
ATOM 1552 C CA . ARG A 1 187 ? 6.244 11.218 -20.307 1.00 92.50 187 ARG A CA 1
ATOM 1553 C C . ARG A 1 187 ? 4.827 10.697 -20.086 1.00 92.50 187 ARG A C 1
ATOM 1555 O O . ARG A 1 187 ? 4.036 11.374 -19.445 1.00 92.50 187 ARG A O 1
ATOM 1562 N N . ARG A 1 188 ? 4.523 9.503 -20.596 1.00 94.94 188 ARG A N 1
ATOM 1563 C CA . ARG A 1 188 ? 3.215 8.864 -20.435 1.00 94.94 188 ARG A CA 1
ATOM 1564 C C . ARG A 1 188 ? 2.956 8.450 -18.986 1.00 94.94 188 ARG A C 1
ATOM 1566 O O . ARG A 1 188 ? 1.901 8.770 -18.459 1.00 94.94 188 ARG A O 1
ATOM 1573 N N . LEU A 1 189 ? 3.931 7.814 -18.334 1.00 88.75 189 LEU A N 1
ATOM 1574 C CA . LEU A 1 189 ? 3.849 7.453 -16.915 1.00 88.75 189 LEU A CA 1
ATOM 1575 C C . LEU A 1 189 ? 3.704 8.695 -16.026 1.00 88.75 189 LEU A C 1
ATOM 1577 O O . LEU A 1 189 ? 2.902 8.680 -15.098 1.00 88.75 189 LEU A O 1
ATOM 1581 N N . ALA A 1 190 ? 4.432 9.775 -16.335 1.00 84.94 190 ALA A N 1
ATOM 1582 C CA . ALA A 1 190 ? 4.291 11.051 -15.635 1.00 84.94 190 ALA A CA 1
ATOM 1583 C C . ALA A 1 190 ? 2.872 11.624 -15.785 1.00 84.94 190 ALA A C 1
ATOM 1585 O O . ALA A 1 190 ? 2.237 11.917 -14.781 1.00 84.94 190 ALA A O 1
ATOM 1586 N N . ALA A 1 191 ? 2.339 11.672 -17.011 1.00 90.12 191 ALA A N 1
ATOM 1587 C CA . ALA A 1 191 ? 0.978 12.144 -17.259 1.00 90.12 191 ALA A CA 1
ATOM 1588 C C . ALA A 1 191 ? -0.080 11.314 -16.509 1.00 90.12 191 ALA A C 1
ATOM 1590 O O . ALA A 1 191 ? -1.003 11.876 -15.932 1.00 90.12 191 ALA A O 1
ATOM 1591 N N . TRP A 1 192 ? 0.067 9.985 -16.449 1.00 93.69 192 TRP A N 1
ATOM 1592 C CA . TRP A 1 192 ? -0.828 9.140 -15.649 1.00 93.69 192 TRP A CA 1
ATOM 1593 C C . TRP A 1 192 ? -0.719 9.417 -14.150 1.00 93.69 192 TRP A C 1
ATOM 1595 O O . TRP A 1 192 ? -1.736 9.415 -13.459 1.00 93.69 192 TRP A O 1
ATOM 1605 N N . GLY A 1 193 ? 0.494 9.657 -13.647 1.00 83.75 193 GLY A N 1
ATOM 1606 C CA . GLY A 1 193 ? 0.713 10.081 -12.267 1.00 83.75 193 GLY A CA 1
ATOM 1607 C C . GLY A 1 193 ? 0.002 11.398 -11.960 1.00 83.75 193 GLY A C 1
ATOM 1608 O O . GLY A 1 193 ? -0.717 11.476 -10.967 1.00 83.75 193 GLY A O 1
ATOM 1609 N N . ASP A 1 194 ? 0.134 12.386 -12.846 1.00 85.00 194 ASP A N 1
ATOM 1610 C CA . ASP A 1 194 ? -0.512 13.697 -12.721 1.00 85.00 194 ASP A CA 1
ATOM 1611 C C . ASP A 1 194 ? -2.049 13.585 -12.771 1.00 85.00 194 ASP A C 1
ATOM 1613 O O . ASP A 1 194 ? -2.744 14.194 -11.960 1.00 85.00 194 ASP A O 1
ATOM 1617 N N . GLU A 1 195 ? -2.600 12.757 -13.665 1.00 88.88 195 GLU A N 1
ATOM 1618 C CA . GLU A 1 195 ? -4.046 12.489 -13.750 1.00 88.88 195 GLU A CA 1
ATOM 1619 C C . GLU A 1 195 ? -4.591 11.825 -12.475 1.00 88.88 195 GLU A C 1
ATOM 1621 O O . GLU A 1 195 ? -5.657 12.199 -11.971 1.00 88.88 195 GLU A O 1
ATOM 1626 N N . LEU A 1 196 ? -3.868 10.838 -11.936 1.00 85.19 196 LEU A N 1
ATOM 1627 C CA . LEU A 1 196 ? -4.250 10.148 -10.702 1.00 85.19 196 LEU A CA 1
ATOM 1628 C C . LEU A 1 196 ? -4.144 11.070 -9.485 1.00 85.19 196 LEU A C 1
ATOM 1630 O O . LEU A 1 196 ? -5.018 11.024 -8.618 1.00 85.19 196 LEU A O 1
ATOM 1634 N N . LEU A 1 197 ? -3.123 11.929 -9.441 1.00 77.88 197 LEU A N 1
ATOM 1635 C CA . LEU A 1 197 ? -2.975 12.970 -8.426 1.00 77.88 197 LEU A CA 1
ATOM 1636 C C . LEU A 1 197 ? -4.136 13.963 -8.467 1.00 77.88 197 LEU A C 1
ATOM 1638 O O . LEU A 1 197 ? -4.791 14.162 -7.447 1.00 77.88 197 LEU A O 1
ATOM 1642 N N . ALA A 1 198 ? -4.443 14.518 -9.641 1.00 83.25 198 ALA A N 1
ATOM 1643 C CA . ALA A 1 198 ? -5.545 15.462 -9.812 1.00 83.25 198 ALA A CA 1
ATOM 1644 C C . ALA A 1 198 ? -6.897 14.838 -9.421 1.00 83.25 198 ALA A C 1
ATOM 1646 O O . ALA A 1 198 ? -7.727 15.474 -8.771 1.00 83.25 198 ALA A O 1
ATOM 1647 N N . SER A 1 199 ? -7.103 13.559 -9.756 1.00 83.06 199 SER A N 1
ATOM 1648 C CA . SER A 1 199 ? -8.302 12.808 -9.357 1.00 83.06 199 SER A CA 1
ATOM 1649 C C . SER A 1 199 ? -8.371 12.594 -7.840 1.00 83.06 199 SER A C 1
ATOM 1651 O O . SER A 1 199 ? -9.445 12.685 -7.241 1.00 83.06 199 SER A O 1
ATOM 1653 N N . ALA A 1 200 ? -7.231 12.325 -7.198 1.00 72.44 200 ALA A N 1
ATOM 1654 C CA . ALA A 1 200 ? -7.152 12.165 -5.752 1.00 72.44 200 ALA A CA 1
ATOM 1655 C C . ALA A 1 200 ? -7.408 13.488 -5.013 1.00 72.44 200 ALA A C 1
ATOM 1657 O O . ALA A 1 200 ? -8.150 13.484 -4.034 1.00 72.44 200 ALA A O 1
ATOM 1658 N N . GLU A 1 201 ? -6.862 14.608 -5.494 1.00 72.31 201 GLU A N 1
ATOM 1659 C CA . GLU A 1 201 ? -7.094 15.949 -4.936 1.00 72.31 201 GLU A CA 1
ATOM 1660 C C . GLU A 1 201 ? -8.561 16.372 -5.041 1.00 72.31 201 GLU A C 1
ATOM 1662 O O . GLU A 1 201 ? -9.120 16.880 -4.073 1.00 72.31 201 GLU A O 1
ATOM 1667 N N . ALA A 1 202 ? -9.222 16.084 -6.167 1.00 75.19 202 ALA A N 1
ATOM 1668 C CA . ALA A 1 202 ? -10.650 16.354 -6.335 1.00 75.19 202 ALA A CA 1
ATOM 1669 C C . ALA A 1 202 ? -11.539 15.554 -5.361 1.00 75.19 202 ALA A C 1
ATOM 1671 O O . ALA A 1 202 ? -12.662 15.963 -5.069 1.00 75.19 202 ALA A O 1
ATOM 1672 N N . THR A 1 203 ? -11.040 14.420 -4.857 1.00 66.50 203 THR A N 1
ATOM 1673 C CA . THR A 1 203 ? -11.782 13.513 -3.967 1.00 66.50 203 THR A CA 1
ATOM 1674 C C . THR A 1 203 ? -11.402 13.691 -2.489 1.00 66.50 203 THR A C 1
ATOM 1676 O O . THR A 1 203 ? -12.162 13.309 -1.602 1.00 66.50 203 THR A O 1
ATOM 1679 N N . ALA A 1 204 ? -10.224 14.243 -2.185 1.00 58.84 204 ALA A N 1
ATOM 1680 C CA . ALA A 1 204 ? -9.695 14.329 -0.827 1.00 58.84 204 ALA A CA 1
ATOM 1681 C C . ALA A 1 204 ? -10.016 15.681 -0.174 1.00 58.84 204 ALA A C 1
ATOM 1683 O O . ALA A 1 204 ? -9.393 16.695 -0.472 1.00 58.84 204 ALA A O 1
ATOM 1684 N N . THR A 1 205 ? -10.929 15.686 0.800 1.00 52.81 205 THR A N 1
ATOM 1685 C CA . THR A 1 205 ? -11.341 16.912 1.503 1.00 52.81 205 THR A CA 1
ATOM 1686 C C . THR A 1 205 ? -10.289 17.487 2.460 1.00 52.81 205 THR A C 1
ATOM 1688 O O . THR A 1 205 ? -10.457 18.621 2.880 1.00 52.81 205 THR A O 1
ATOM 1691 N N . GLN A 1 206 ? -9.212 16.773 2.812 1.00 44.31 206 GLN A N 1
ATOM 1692 C CA . GLN A 1 206 ? -8.054 17.288 3.572 1.00 44.31 206 GLN A CA 1
ATOM 1693 C C . GLN A 1 206 ? -7.025 16.152 3.737 1.00 44.31 206 GLN A C 1
ATOM 1695 O O . GLN A 1 206 ? -7.242 15.233 4.520 1.00 44.31 206 GLN A O 1
ATOM 1700 N N . GLY A 1 207 ? -5.920 16.171 2.981 1.00 48.31 207 GLY A N 1
ATOM 1701 C CA . GLY A 1 207 ? -4.851 15.162 3.122 1.00 48.31 207 GLY A CA 1
ATOM 1702 C C . GLY A 1 207 ? -3.916 14.977 1.919 1.00 48.31 207 GLY A C 1
ATOM 1703 O O . GLY A 1 207 ? -3.422 13.877 1.698 1.00 48.31 207 GLY A O 1
ATOM 1704 N N . ALA A 1 208 ? -3.682 16.023 1.119 1.00 49.19 208 ALA A N 1
ATOM 1705 C CA . ALA A 1 208 ? -3.015 15.939 -0.189 1.00 49.19 208 ALA A CA 1
ATOM 1706 C C . ALA A 1 208 ? -1.476 15.776 -0.158 1.00 49.19 208 ALA A C 1
ATOM 1708 O O . ALA A 1 208 ? -0.859 15.545 -1.192 1.00 49.19 208 ALA A O 1
ATOM 1709 N N . VAL A 1 209 ? -0.824 15.874 1.004 1.00 53.16 209 VAL A N 1
ATOM 1710 C CA . VAL A 1 209 ? 0.643 16.055 1.068 1.00 53.16 209 VAL A CA 1
ATOM 1711 C C . VAL A 1 209 ? 1.433 14.763 0.781 1.00 53.16 209 VAL A C 1
ATOM 1713 O O . VAL A 1 209 ? 2.559 14.814 0.292 1.00 53.16 209 VAL A O 1
ATOM 1716 N N . ALA A 1 210 ? 0.851 13.589 1.037 1.00 50.12 210 ALA A N 1
ATOM 1717 C CA . ALA A 1 210 ? 1.548 12.305 0.904 1.00 50.12 210 ALA A CA 1
ATOM 1718 C C . ALA A 1 210 ? 1.749 11.854 -0.557 1.00 50.12 210 ALA A C 1
ATOM 1720 O O . ALA A 1 210 ? 2.759 11.226 -0.884 1.00 50.12 210 ALA A O 1
ATOM 1721 N N . THR A 1 211 ? 0.815 12.187 -1.450 1.00 50.41 211 THR A N 1
ATOM 1722 C CA . THR A 1 211 ? 0.828 11.712 -2.841 1.00 50.41 211 THR A CA 1
ATOM 1723 C C . THR A 1 211 ? 1.835 12.488 -3.702 1.00 50.41 211 THR A C 1
ATOM 1725 O O . THR A 1 211 ? 2.487 11.907 -4.571 1.00 50.41 211 THR A O 1
ATOM 1728 N N . THR A 1 212 ? 2.051 13.777 -3.411 1.00 52.16 212 THR A N 1
ATOM 1729 C CA . THR A 1 212 ? 2.998 14.648 -4.131 1.00 52.16 212 THR A CA 1
ATOM 1730 C C . THR A 1 212 ? 4.453 14.180 -3.992 1.00 52.16 212 THR A C 1
ATOM 1732 O O . THR A 1 212 ? 5.229 14.267 -4.944 1.00 52.16 212 THR A O 1
ATOM 1735 N N . VAL A 1 213 ? 4.830 13.619 -2.835 1.00 50.12 213 VAL A N 1
ATOM 1736 C CA . VAL A 1 213 ? 6.198 13.127 -2.581 1.00 50.12 213 VAL A CA 1
ATOM 1737 C C . VAL A 1 213 ? 6.520 11.883 -3.420 1.00 50.12 213 VAL A C 1
ATOM 1739 O O . VAL A 1 213 ? 7.650 11.741 -3.877 1.00 50.12 213 VAL A O 1
ATOM 1742 N N . LEU A 1 214 ? 5.543 11.010 -3.698 1.00 52.12 214 LEU A N 1
ATOM 1743 C CA . LEU A 1 214 ? 5.764 9.802 -4.506 1.00 52.12 214 LEU A CA 1
ATOM 1744 C C . LEU A 1 214 ? 6.039 10.137 -5.973 1.00 52.12 214 LEU A C 1
ATOM 1746 O O . LEU A 1 214 ? 6.994 9.617 -6.549 1.00 52.12 214 LEU A O 1
ATOM 1750 N N . VAL A 1 215 ? 5.229 11.012 -6.575 1.00 54.53 215 VAL A N 1
ATOM 1751 C CA . VAL A 1 215 ? 5.462 11.445 -7.959 1.00 54.53 215 VAL A CA 1
ATOM 1752 C C . VAL A 1 215 ? 6.791 12.185 -8.046 1.00 54.53 215 VAL A C 1
ATOM 1754 O O . VAL A 1 215 ? 7.568 11.912 -8.953 1.00 54.53 215 VAL A O 1
ATOM 1757 N N . ALA A 1 216 ? 7.140 12.995 -7.044 1.00 52.19 216 ALA A N 1
ATOM 1758 C CA . ALA A 1 216 ? 8.454 13.620 -6.974 1.00 52.19 216 ALA A CA 1
ATOM 1759 C C . ALA A 1 216 ? 9.607 12.605 -6.848 1.00 52.19 216 ALA A C 1
ATOM 1761 O O . ALA A 1 216 ? 10.626 12.809 -7.491 1.00 52.19 216 ALA A O 1
ATOM 1762 N N . VAL A 1 217 ? 9.477 11.506 -6.092 1.00 50.75 217 VAL A N 1
ATOM 1763 C CA . VAL A 1 217 ? 10.535 10.481 -5.944 1.00 50.75 217 VAL A CA 1
ATOM 1764 C C . VAL A 1 217 ? 10.658 9.597 -7.184 1.00 50.75 217 VAL A C 1
ATOM 1766 O O . VAL A 1 217 ? 11.776 9.331 -7.622 1.00 50.75 217 VAL A O 1
ATOM 1769 N N . ILE A 1 218 ? 9.542 9.196 -7.799 1.00 54.25 218 ILE A N 1
ATOM 1770 C CA . ILE A 1 218 ? 9.558 8.489 -9.085 1.00 54.25 218 ILE A CA 1
ATOM 1771 C C . ILE A 1 218 ? 10.181 9.407 -10.145 1.00 54.25 218 ILE A C 1
ATOM 1773 O O . ILE A 1 218 ? 11.094 8.990 -10.846 1.00 54.25 218 ILE A O 1
ATOM 1777 N N . LEU A 1 219 ? 9.797 10.686 -10.210 1.00 52.69 219 LEU A N 1
ATOM 1778 C CA . LEU A 1 219 ? 10.386 11.656 -11.139 1.00 52.69 219 LEU A CA 1
ATOM 1779 C C . LEU A 1 219 ? 11.846 12.025 -10.808 1.00 52.69 219 LEU A C 1
ATOM 1781 O O . LEU A 1 219 ? 12.616 12.272 -11.735 1.00 52.69 219 LEU A O 1
ATOM 1785 N N . ALA A 1 220 ? 12.255 12.033 -9.535 1.00 50.38 220 ALA A N 1
ATOM 1786 C CA . ALA A 1 220 ? 13.621 12.344 -9.103 1.00 50.38 220 ALA A CA 1
ATOM 1787 C C . ALA A 1 220 ? 14.580 11.168 -9.329 1.00 50.38 220 ALA A C 1
ATOM 1789 O O . ALA A 1 220 ? 15.679 11.378 -9.838 1.00 50.38 220 ALA A O 1
ATOM 1790 N N . GLY A 1 221 ? 14.147 9.929 -9.070 1.00 52.06 221 GLY A N 1
ATOM 1791 C CA . GLY A 1 221 ? 14.873 8.724 -9.488 1.00 52.06 221 GLY A CA 1
ATOM 1792 C C . GLY A 1 221 ? 15.010 8.626 -11.014 1.00 52.06 221 GLY A C 1
ATOM 1793 O O . GLY A 1 221 ? 15.982 8.076 -11.520 1.00 52.06 221 GLY A O 1
ATOM 1794 N N . LEU A 1 222 ? 14.084 9.246 -11.756 1.00 51.28 222 LEU A N 1
ATOM 1795 C CA . LEU A 1 222 ? 14.126 9.394 -13.216 1.00 51.28 222 LEU A CA 1
ATOM 1796 C C . LEU A 1 222 ? 14.948 10.591 -13.721 1.00 51.28 222 LEU A C 1
ATOM 1798 O O . LEU A 1 222 ? 15.111 10.738 -14.939 1.00 51.28 222 LEU A O 1
ATOM 1802 N N . ALA A 1 223 ? 15.425 11.455 -12.825 1.00 43.94 223 ALA A N 1
ATOM 1803 C CA . ALA A 1 223 ? 16.219 12.640 -13.137 1.00 43.94 223 ALA A CA 1
ATOM 1804 C C . ALA A 1 223 ? 17.703 12.492 -12.768 1.00 43.94 223 ALA A C 1
ATOM 1806 O O . ALA A 1 223 ? 18.486 13.339 -13.191 1.00 43.94 223 ALA A O 1
ATOM 1807 N N . ASP A 1 224 ? 18.093 11.445 -12.028 1.00 48.25 224 ASP A N 1
ATOM 1808 C CA . ASP A 1 224 ? 19.482 11.219 -11.621 1.00 48.25 224 ASP A CA 1
ATOM 1809 C C . ASP A 1 224 ? 20.375 10.830 -12.825 1.00 48.25 224 ASP A C 1
ATOM 1811 O O . ASP A 1 224 ? 20.258 9.722 -13.361 1.00 48.25 224 ASP A O 1
ATOM 1815 N N . PRO A 1 225 ? 21.299 11.707 -13.268 1.00 48.69 225 PRO A N 1
ATOM 1816 C CA . PRO A 1 225 ? 22.204 11.424 -14.382 1.00 48.69 225 PRO A CA 1
ATOM 1817 C C . PRO A 1 225 ? 23.281 10.382 -14.028 1.00 48.69 225 PRO A C 1
ATOM 1819 O O . PRO A 1 225 ? 23.938 9.841 -14.923 1.00 48.69 225 PRO A O 1
ATOM 1822 N N . SER A 1 226 ? 23.491 10.105 -12.733 1.00 45.47 226 SER A N 1
ATOM 1823 C CA . SER A 1 226 ? 24.583 9.266 -12.226 1.00 45.47 226 SER A CA 1
ATOM 1824 C C . SER A 1 226 ? 24.351 7.759 -12.401 1.00 45.47 226 SER A C 1
ATOM 1826 O O . SER A 1 226 ? 25.311 6.988 -12.392 1.00 45.47 226 SER A O 1
ATOM 1828 N N . LEU A 1 227 ? 23.118 7.332 -12.709 1.00 50.66 227 LEU A N 1
ATOM 1829 C CA . LEU A 1 227 ? 22.790 5.952 -13.105 1.00 50.66 227 LEU A CA 1
ATOM 1830 C C . LEU A 1 227 ? 23.222 5.591 -14.544 1.00 50.66 227 LEU A C 1
ATOM 1832 O O . LEU A 1 227 ? 22.932 4.500 -15.040 1.00 50.66 227 LEU A O 1
ATOM 1836 N N . GLY A 1 228 ? 24.022 6.452 -15.178 1.00 41.03 228 GLY A N 1
ATOM 1837 C CA . GLY A 1 228 ? 24.879 6.086 -16.300 1.00 41.03 228 GLY A CA 1
ATOM 1838 C C . GLY A 1 228 ? 24.339 6.542 -17.643 1.00 41.03 228 GLY A C 1
ATOM 1839 O O . GLY A 1 228 ? 23.876 5.733 -18.447 1.00 41.03 228 GLY A O 1
ATOM 1840 N N . TRP A 1 229 ? 24.497 7.832 -17.926 1.00 47.91 229 TRP A N 1
ATOM 1841 C CA . TRP A 1 229 ? 24.551 8.330 -19.295 1.00 47.91 229 TRP A CA 1
ATOM 1842 C C . TRP A 1 229 ? 26.014 8.499 -19.693 1.00 47.91 229 TRP A C 1
ATOM 1844 O O . TRP A 1 229 ? 26.630 9.505 -19.348 1.00 47.91 229 TRP A O 1
ATOM 1854 N N . PRO A 1 230 ? 26.607 7.560 -20.445 1.00 42.94 230 PRO A N 1
ATOM 1855 C CA . PRO A 1 230 ? 27.740 7.923 -21.270 1.00 42.94 230 PRO A CA 1
ATOM 1856 C C . PRO A 1 230 ? 27.202 8.931 -22.277 1.00 42.94 230 PRO A C 1
ATOM 1858 O O . PRO A 1 230 ? 26.202 8.638 -22.951 1.00 42.94 230 PRO A O 1
ATOM 1861 N N . SER A 1 231 ? 27.857 10.088 -22.374 1.00 49.06 231 SER A N 1
ATOM 1862 C CA . SER A 1 231 ? 27.698 10.989 -23.510 1.00 49.06 231 SER A CA 1
ATOM 1863 C C . SER A 1 231 ? 27.624 10.157 -24.795 1.00 49.06 231 SER A C 1
ATOM 1865 O O . SER A 1 231 ? 28.302 9.120 -24.881 1.00 49.06 231 SER A O 1
ATOM 1867 N N . PRO A 1 232 ? 26.762 10.526 -25.761 1.00 46.88 232 PRO A N 1
ATOM 1868 C CA . PRO A 1 232 ? 26.781 9.871 -27.062 1.00 46.88 232 PRO A CA 1
ATOM 1869 C C . PRO A 1 232 ? 28.244 9.786 -27.517 1.00 46.88 232 PRO A C 1
ATOM 1871 O O . PRO A 1 232 ? 28.956 10.777 -27.347 1.00 46.88 232 PRO A O 1
ATOM 1874 N N . PRO A 1 233 ? 28.727 8.618 -27.986 1.00 47.41 233 PRO A N 1
ATOM 1875 C CA . PRO A 1 233 ? 30.081 8.538 -28.514 1.00 47.41 233 PRO A CA 1
ATOM 1876 C C . PRO A 1 233 ? 30.198 9.645 -29.553 1.00 47.41 233 PRO A C 1
ATOM 1878 O O . PRO A 1 233 ? 29.343 9.726 -30.439 1.00 47.41 233 PRO A O 1
ATOM 1881 N N . ASP A 1 234 ? 31.174 10.535 -29.375 1.00 50.44 234 ASP A N 1
ATOM 1882 C CA . ASP A 1 234 ? 31.377 11.658 -30.275 1.00 50.44 234 ASP A CA 1
ATOM 1883 C C . ASP A 1 234 ? 31.353 11.113 -31.702 1.00 50.44 234 ASP A C 1
ATOM 1885 O O . ASP A 1 234 ? 32.204 10.310 -32.089 1.00 50.44 234 ASP A O 1
ATOM 1889 N N . ALA A 1 235 ? 30.369 11.537 -32.499 1.00 51.69 235 ALA A N 1
ATOM 1890 C CA . ALA A 1 235 ? 30.209 11.122 -33.895 1.00 51.69 235 ALA A CA 1
ATOM 1891 C C . ALA A 1 235 ? 31.366 11.618 -34.795 1.00 51.69 235 ALA A C 1
ATOM 1893 O O . ALA A 1 235 ? 31.287 11.564 -36.022 1.00 51.69 235 ALA A O 1
ATOM 1894 N N . HIS A 1 236 ? 32.445 12.111 -34.185 1.00 50.50 236 HIS A N 1
ATOM 1895 C CA . HIS A 1 236 ? 33.606 12.739 -34.787 1.00 50.50 236 HIS A CA 1
ATOM 1896 C C . HIS A 1 236 ? 34.912 12.264 -34.131 1.00 50.50 236 HIS A C 1
ATOM 1898 O O . HIS A 1 236 ? 35.809 13.066 -33.896 1.00 50.50 236 HIS A O 1
ATOM 1904 N N . SER A 1 237 ? 35.066 10.965 -33.860 1.00 47.41 237 SER A N 1
ATOM 1905 C CA . SER A 1 237 ? 36.417 10.389 -33.915 1.00 47.41 237 SER A CA 1
ATOM 1906 C C . SER A 1 237 ? 36.761 10.120 -35.381 1.00 47.41 237 SER A C 1
ATOM 1908 O O . SER A 1 237 ? 36.214 9.176 -35.956 1.00 47.41 237 SER A O 1
ATOM 1910 N N . PRO A 1 238 ? 37.599 10.955 -36.029 1.00 57.81 238 PRO A N 1
ATOM 1911 C CA . PRO A 1 238 ? 38.090 10.646 -37.363 1.00 57.81 238 PRO A CA 1
ATOM 1912 C C . PRO A 1 238 ? 38.839 9.313 -37.314 1.00 57.81 238 PRO A C 1
ATOM 1914 O O . PRO A 1 238 ? 39.602 9.047 -36.383 1.00 57.81 238 PRO A O 1
ATOM 1917 N N . ALA A 1 239 ? 38.587 8.462 -38.309 1.00 58.56 239 ALA A N 1
ATOM 1918 C CA . ALA A 1 239 ? 39.287 7.196 -38.464 1.00 58.56 239 ALA A CA 1
ATOM 1919 C C . ALA A 1 239 ? 40.812 7.423 -38.421 1.00 58.56 239 ALA A C 1
ATOM 1921 O O . ALA A 1 239 ? 41.285 8.419 -38.980 1.00 58.56 239 ALA A O 1
ATOM 1922 N N . PRO A 1 240 ? 41.593 6.529 -37.785 1.00 59.22 240 PRO A N 1
ATOM 1923 C CA . PRO A 1 240 ? 43.043 6.614 -37.838 1.00 59.22 240 PRO A CA 1
ATOM 1924 C C . PRO A 1 240 ? 43.469 6.531 -39.303 1.00 59.22 240 PRO A C 1
ATOM 1926 O O . PRO A 1 240 ? 43.243 5.524 -39.975 1.00 59.22 240 PRO A O 1
ATOM 1929 N N . VAL A 1 241 ? 44.054 7.620 -39.802 1.00 68.75 241 VAL A N 1
ATOM 1930 C CA . VAL A 1 241 ? 44.709 7.655 -41.107 1.00 68.75 241 VAL A CA 1
ATOM 1931 C C . VAL A 1 241 ? 45.842 6.639 -41.040 1.00 68.75 241 VAL A C 1
ATOM 1933 O O . VAL A 1 241 ? 46.855 6.854 -40.377 1.00 68.75 241 VAL A O 1
ATOM 1936 N N . THR A 1 242 ? 45.646 5.495 -41.683 1.00 67.44 242 THR A N 1
ATOM 1937 C CA . THR A 1 242 ? 46.707 4.527 -41.926 1.00 67.44 242 THR A CA 1
ATOM 1938 C C . THR A 1 242 ? 47.654 5.151 -42.942 1.00 67.44 242 THR A C 1
ATOM 1940 O O . THR A 1 242 ? 47.401 5.158 -44.143 1.00 67.44 242 THR A O 1
ATOM 1943 N N . GLY A 1 243 ? 48.735 5.748 -42.439 1.00 60.88 243 GLY A N 1
ATOM 1944 C CA . GLY A 1 243 ? 49.871 6.141 -43.260 1.00 60.88 243 GLY A CA 1
ATOM 1945 C C . GLY A 1 243 ? 50.503 4.888 -43.857 1.00 60.88 243 GLY A C 1
ATOM 1946 O O . GLY A 1 243 ? 51.160 4.130 -43.146 1.00 60.88 243 GLY A O 1
ATOM 1947 N N . GLY A 1 244 ? 50.252 4.652 -45.144 1.00 65.19 244 GLY A N 1
ATOM 1948 C CA . GLY A 1 244 ? 51.017 3.713 -45.954 1.00 65.19 244 GLY A CA 1
ATOM 1949 C C . GLY A 1 244 ? 52.404 4.288 -46.239 1.00 65.19 244 GLY A C 1
ATOM 1950 O O . GLY A 1 244 ? 52.521 5.472 -46.560 1.00 65.19 244 GLY A O 1
ATOM 1951 N N . ALA A 1 245 ? 53.419 3.444 -46.061 1.00 62.94 245 ALA A N 1
ATOM 1952 C CA . ALA A 1 245 ? 54.793 3.671 -46.500 1.00 62.94 245 ALA A CA 1
ATOM 1953 C C . ALA A 1 245 ? 54.929 3.516 -48.021 1.00 62.94 245 ALA A C 1
ATOM 1955 O O . ALA A 1 245 ? 54.139 2.732 -48.599 1.00 62.94 245 ALA A O 1
#

Radius of gyration: 24.79 Å; chains: 1; bounding box: 78×36×73 Å

Foldseek 3Di:
DDQDADDPVLLCQQQPNPVNHPVVSVVCVCVRLVVLLLVLLVVLCVVVVNDDDSVVLSVQLVCVCPPPSNVLLVLDDVVLHTVNVSSSVSSNVSSNVVVVVVVCVVVVNPDPPPVVVVVVVSLVVSLVVVVVSLVVVLVVCCVVPPDPLLVLCCCCCVVVVDDLVVVCVVVVHDSVVSVVSNVVSVVVSLVSLVVVLVVVVVVDPDRSPSSVVVSVVSVVVVVDPVSDDDDDPPPDPPDPPPDDD

Sequence (245 aa):
MTNPELDAAVVQEALWGEPPGSGRAFCRLYEHYEPQVRFAVARAAHRAAYFHPIDELRQEVWMRLLDRDRQLLRYYKPECGALGPFLSRIAYQQALHAMKRDHWKSIGRRRPLDETLVDEEASRFAADIVQSDVYDKIMARAVAELDDLDRLLLHEVYLGLRRIRDVAREHDLDSNRLYKRHQRLRRRLAAWGDELLASAEATATQGAVATTVLVAVILAGLADPSLGWPSPPDAHSPAPVTGGA

Secondary structure (DSSP, 8-state):
-PPPPPPHHHHHHHHHPTTTS-HHHHHHHHHHHHHHHHHHHHHHHHHTT--S-HHHHHHHHHHHHHHHHHHHHHT--GGG--HHHHHHHHHHHHHHHHHHHHHHHHTT------HHHHHHHHHHHHHHHHHHHHHHHHHHHHHHH--HHHHHHIIIIIIS---HHHHHHHTT--HHHHHHHHHHHHHHHHHHHHHHHHHHHHH-SS-THHHHHHHHHHHHHTT-GGGT---PPPTT---------